Protein AF-A0A9E3DWL6-F1 (afdb_monomer)

Secondary structure (DSSP, 8-state):
------S-EEEEEE-SSSSB--SS-HHHHHHHHHHTT-EEEEEBTTBB-HHHHHHHHHTT--EE-EEE--GGGT-S-HHHHHHHHHHH-S--SSPPEEEPPSS-SS-----S---BSSTT--GGGSPP--SB-TTSPBPHHHHHHHHHHHHTTPEEE-TT--HHHHHHHHHHHHHHT----

Structure (mmCIF, N/CA/C/O backbone):
data_AF-A0A9E3DWL6-F1
#
_entry.id   AF-A0A9E3DWL6-F1
#
loop_
_atom_site.group_PDB
_atom_site.id
_atom_site.type_symbol
_atom_site.label_atom_id
_atom_site.label_alt_id
_atom_site.label_comp_id
_atom_site.label_asym_id
_atom_site.label_entity_id
_atom_site.label_seq_id
_atom_site.pdbx_PDB_ins_code
_atom_site.Cartn_x
_atom_site.Cartn_y
_atom_site.Cartn_z
_atom_site.occupancy
_atom_site.B_iso_or_equiv
_atom_site.auth_seq_id
_atom_site.auth_comp_id
_atom_site.auth_asym_id
_atom_site.auth_atom_id
_atom_site.pdbx_PDB_model_num
ATOM 1 N N . MET A 1 1 ? -9.080 -13.997 16.451 1.00 52.53 1 MET A N 1
ATOM 2 C CA . MET A 1 1 ? -9.181 -12.655 15.841 1.00 52.53 1 MET A CA 1
ATOM 3 C C . MET A 1 1 ? -10.594 -12.159 16.061 1.00 52.53 1 MET A C 1
ATOM 5 O O . MET A 1 1 ? -11.505 -12.956 15.873 1.00 52.53 1 MET A O 1
ATOM 9 N N . ALA A 1 2 ? -10.775 -10.917 16.513 1.00 56.91 2 ALA A N 1
ATOM 10 C CA . ALA A 1 2 ? -12.106 -10.322 16.597 1.00 56.91 2 ALA A CA 1
ATOM 11 C C . ALA A 1 2 ? -12.725 -10.256 15.191 1.00 56.91 2 ALA A C 1
ATOM 13 O O . ALA A 1 2 ? -12.024 -9.975 14.219 1.00 56.91 2 ALA A O 1
ATOM 14 N N . GLU A 1 3 ? -14.011 -10.565 15.082 1.00 68.06 3 GLU A N 1
ATOM 15 C CA . GLU A 1 3 ? -14.737 -10.494 13.818 1.00 68.06 3 GLU A CA 1
ATOM 16 C C . GLU A 1 3 ? -14.915 -9.024 13.410 1.00 68.06 3 GLU A C 1
ATOM 18 O O . GLU A 1 3 ? -15.288 -8.183 14.231 1.00 68.06 3 GLU A O 1
ATOM 23 N N . LEU A 1 4 ? -14.608 -8.697 12.150 1.00 78.50 4 LEU A N 1
ATOM 24 C CA . LEU A 1 4 ? -14.770 -7.344 11.625 1.00 78.50 4 LEU A CA 1
ATOM 25 C C . LEU A 1 4 ? -16.266 -7.045 11.450 1.00 78.50 4 LEU A C 1
ATOM 27 O O . LEU A 1 4 ? -16.855 -7.345 10.414 1.00 78.50 4 LEU A O 1
ATOM 31 N N . ALA A 1 5 ? -16.881 -6.439 12.463 1.00 79.31 5 ALA A N 1
ATOM 32 C CA . ALA A 1 5 ? -18.276 -6.016 12.422 1.00 79.31 5 ALA A CA 1
ATOM 33 C C . ALA A 1 5 ? -18.423 -4.684 11.661 1.00 79.31 5 ALA A C 1
ATOM 35 O O . ALA A 1 5 ? -18.532 -3.620 12.269 1.00 79.31 5 ALA A O 1
ATOM 36 N N . ALA A 1 6 ? -18.398 -4.745 10.325 1.00 86.44 6 ALA A N 1
ATOM 37 C CA . ALA A 1 6 ? -18.580 -3.591 9.443 1.00 86.44 6 ALA A CA 1
ATOM 38 C C . ALA A 1 6 ? -19.662 -3.852 8.381 1.00 86.44 6 ALA A C 1
ATOM 40 O O . ALA A 1 6 ? -19.704 -4.919 7.772 1.00 86.44 6 ALA A O 1
ATOM 41 N N . SER A 1 7 ? -20.516 -2.858 8.127 1.00 89.88 7 SER A N 1
ATOM 42 C CA . SER A 1 7 ? -21.545 -2.905 7.074 1.00 89.88 7 SER A CA 1
ATOM 43 C C . SER A 1 7 ? -20.954 -2.748 5.668 1.00 89.88 7 SER A C 1
ATOM 45 O O . SER A 1 7 ? -21.523 -3.224 4.687 1.00 89.88 7 SER A O 1
ATOM 47 N N . VAL A 1 8 ? -19.805 -2.075 5.575 1.00 92.62 8 VAL A N 1
ATOM 48 C CA . VAL A 1 8 ? -19.066 -1.803 4.342 1.00 92.62 8 VAL A CA 1
ATOM 49 C C . VAL A 1 8 ? -17.570 -1.779 4.634 1.00 92.62 8 VAL A C 1
ATOM 51 O O . VAL A 1 8 ? -17.139 -1.246 5.658 1.00 92.62 8 VAL A O 1
ATOM 54 N N . VAL A 1 9 ? -16.774 -2.331 3.720 1.00 94.19 9 VAL A N 1
ATOM 55 C CA . VAL A 1 9 ? -15.310 -2.266 3.769 1.00 94.19 9 VAL A CA 1
ATOM 56 C C . VAL A 1 9 ? -14.808 -1.639 2.476 1.00 94.19 9 VAL A C 1
ATOM 58 O O . VAL A 1 9 ? -14.977 -2.209 1.400 1.00 94.19 9 VAL A O 1
ATOM 61 N N . ASP A 1 10 ? -14.191 -0.467 2.581 1.00 96.25 10 ASP A N 1
ATOM 62 C CA . ASP A 1 10 ? -13.512 0.183 1.463 1.00 96.25 10 ASP A CA 1
ATOM 63 C C . ASP A 1 10 ? -12.030 -0.194 1.477 1.00 96.25 10 ASP A C 1
ATOM 65 O O . ASP A 1 10 ? -11.273 0.232 2.349 1.00 96.25 10 ASP A O 1
ATOM 69 N N . LEU A 1 11 ? -11.622 -1.020 0.514 1.00 94.81 11 LEU A N 1
ATOM 70 C CA . LEU A 1 11 ? -10.261 -1.546 0.433 1.00 94.81 11 LEU A CA 1
ATOM 71 C C . LEU A 1 11 ? -9.258 -0.552 -0.167 1.00 94.81 11 LEU A C 1
ATOM 73 O O . LEU A 1 11 ? -8.054 -0.767 -0.032 1.00 94.81 11 LEU A O 1
ATOM 77 N N . HIS A 1 12 ? -9.714 0.524 -0.814 1.00 96.69 12 HIS A N 1
ATOM 78 C CA . HIS A 1 12 ? -8.850 1.436 -1.562 1.00 96.69 12 HIS A CA 1
ATOM 79 C C . HIS A 1 12 ? -9.343 2.876 -1.424 1.00 96.69 12 HIS A C 1
ATOM 81 O O . HIS A 1 12 ? -9.914 3.460 -2.348 1.00 96.69 12 HIS A O 1
ATOM 87 N N . TYR A 1 13 ? -8.992 3.508 -0.303 1.00 97.94 13 TYR A N 1
ATOM 88 C CA . TYR A 1 13 ? -9.295 4.916 -0.074 1.00 97.94 13 TYR A CA 1
ATOM 89 C C . TYR A 1 13 ? -8.038 5.776 0.031 1.00 97.94 13 TYR A C 1
ATOM 91 O O . TYR A 1 13 ? -7.194 5.594 0.904 1.00 97.94 13 TYR A O 1
ATOM 99 N N . HIS A 1 14 ? -7.906 6.775 -0.836 1.00 97.81 14 HIS A N 1
ATOM 100 C CA . HIS A 1 14 ? -6.778 7.698 -0.767 1.00 97.81 14 HIS A CA 1
ATOM 101 C C . HIS A 1 14 ? -7.013 8.810 0.268 1.00 97.81 14 HIS A C 1
ATOM 103 O O . HIS A 1 14 ? -7.833 9.704 0.044 1.00 97.81 14 HIS A O 1
ATOM 109 N N . ALA A 1 15 ? -6.247 8.791 1.363 1.00 98.06 15 ALA A N 1
ATOM 110 C CA . ALA A 1 15 ? -6.311 9.771 2.449 1.00 98.06 15 ALA A CA 1
ATOM 111 C C . ALA A 1 15 ? -4.924 10.079 3.033 1.00 98.06 15 ALA A C 1
ATOM 113 O O . ALA A 1 15 ? -4.026 9.239 3.008 1.00 98.06 15 ALA A O 1
ATOM 114 N N . GLY A 1 16 ? -4.768 11.280 3.595 1.00 96.69 16 GLY A N 1
ATOM 115 C CA . GLY A 1 16 ? -3.498 11.753 4.150 1.00 96.69 16 GLY A CA 1
ATOM 116 C C . GLY A 1 16 ? -2.453 12.108 3.080 1.00 96.69 16 GLY A C 1
ATOM 117 O O . GLY A 1 16 ? -2.820 12.426 1.943 1.00 96.69 16 GLY A O 1
ATOM 118 N N . PRO A 1 17 ? -1.156 12.102 3.445 1.00 96.19 17 PRO A N 1
ATOM 119 C CA . PRO A 1 17 ? -0.060 12.351 2.513 1.00 96.19 17 PRO A CA 1
ATOM 120 C C . PRO A 1 17 ? -0.023 11.336 1.367 1.00 96.19 17 PRO A C 1
ATOM 122 O O . PRO A 1 17 ? -0.014 10.120 1.572 1.00 96.19 17 PRO A O 1
ATOM 125 N N . ASP A 1 18 ? 0.034 11.844 0.143 1.00 96.81 18 ASP A N 1
ATOM 126 C CA . ASP A 1 18 ? 0.052 11.056 -1.088 1.00 96.81 18 ASP A CA 1
ATOM 127 C C . ASP A 1 18 ? 0.749 11.853 -2.200 1.00 96.81 18 ASP A C 1
ATOM 129 O O . ASP A 1 18 ? 1.206 12.966 -1.964 1.00 96.81 18 ASP A O 1
ATOM 133 N N . LEU A 1 19 ? 0.825 11.332 -3.425 1.00 94.69 19 LEU A N 1
ATOM 134 C CA . LEU A 1 19 ? 1.323 12.091 -4.570 1.00 94.69 19 LEU A CA 1
ATOM 135 C C . LEU A 1 19 ? 0.489 13.343 -4.854 1.00 94.69 19 LEU A C 1
ATOM 137 O O . LEU A 1 19 ? 1.001 14.354 -5.329 1.00 94.69 19 LEU A O 1
ATOM 141 N N . TYR A 1 20 ? -0.802 13.288 -4.542 1.00 95.12 20 TYR A N 1
ATOM 142 C CA . TYR A 1 20 ? -1.748 14.361 -4.811 1.00 95.12 20 TYR A CA 1
ATOM 143 C C . TYR A 1 20 ? -2.511 14.730 -3.548 1.00 95.12 20 TYR A C 1
ATOM 145 O O . TYR A 1 20 ? -2.740 13.881 -2.686 1.00 95.12 20 TYR A O 1
ATOM 153 N N . ARG A 1 21 ? -2.962 15.983 -3.459 1.00 95.38 21 ARG A N 1
ATOM 154 C CA . ARG A 1 21 ? -3.823 16.430 -2.358 1.00 95.38 21 ARG A CA 1
ATOM 155 C C . ARG A 1 21 ? -5.093 15.585 -2.299 1.00 95.38 21 ARG A C 1
ATOM 157 O O . ARG A 1 21 ? -5.799 15.430 -3.298 1.00 95.38 21 ARG A O 1
ATOM 164 N N . ARG A 1 22 ? -5.367 15.027 -1.120 1.00 96.00 22 ARG A N 1
ATOM 165 C CA . ARG A 1 22 ? -6.541 14.193 -0.848 1.00 96.00 22 ARG A CA 1
ATOM 166 C C . ARG A 1 22 ? -7.600 14.979 -0.099 1.00 96.00 22 ARG A C 1
ATOM 168 O O . ARG A 1 22 ? -7.311 15.992 0.527 1.00 96.00 22 ARG A O 1
ATOM 175 N N . ARG A 1 23 ? -8.841 14.503 -0.203 1.00 96.06 23 ARG A N 1
ATOM 176 C CA . ARG A 1 23 ? -10.008 15.153 0.404 1.00 96.06 23 ARG A CA 1
ATOM 177 C C . ARG A 1 23 ? -9.979 15.096 1.932 1.00 96.06 23 ARG A C 1
ATOM 179 O O . ARG A 1 23 ? -10.476 16.011 2.571 1.00 96.06 23 ARG A O 1
ATOM 186 N N . HIS A 1 24 ? -9.431 14.018 2.485 1.00 98.19 24 HIS A N 1
ATOM 187 C CA . HIS A 1 24 ? -9.424 13.752 3.916 1.00 98.19 24 HIS A CA 1
ATOM 188 C C . HIS A 1 24 ? -8.023 13.342 4.370 1.00 98.19 24 HIS A C 1
ATOM 190 O O . HIS A 1 24 ? -7.284 12.674 3.639 1.00 98.19 24 HIS A O 1
ATOM 196 N N . SER A 1 25 ? -7.678 13.704 5.599 1.00 98.44 25 SER A N 1
ATOM 197 C CA . SER A 1 25 ? -6.650 13.040 6.397 1.00 98.44 25 SER A CA 1
ATOM 198 C C . SER A 1 25 ? -7.081 11.617 6.780 1.00 98.44 25 SER A C 1
ATOM 200 O O . SER A 1 25 ? -8.246 11.240 6.638 1.00 98.44 25 SER A O 1
ATOM 202 N N . VAL A 1 26 ? -6.139 10.820 7.293 1.00 98.38 26 VAL A N 1
ATOM 203 C CA . VAL A 1 26 ? -6.423 9.462 7.790 1.00 98.38 26 VAL A CA 1
ATOM 204 C C . VAL A 1 26 ? -7.471 9.492 8.912 1.00 98.38 26 VAL A C 1
ATOM 206 O O . VAL A 1 26 ? -8.427 8.720 8.874 1.00 98.38 26 VAL A O 1
ATOM 209 N N . LEU A 1 27 ? -7.354 10.436 9.855 1.00 98.56 27 LEU A N 1
ATOM 210 C CA . LEU A 1 27 ? -8.303 10.584 10.966 1.00 98.56 27 LEU A CA 1
ATOM 211 C C . LEU A 1 27 ? -9.699 11.006 10.486 1.00 98.56 27 LEU A C 1
ATOM 213 O O . LEU A 1 27 ? -10.706 10.481 10.957 1.00 98.56 27 LEU A O 1
ATOM 217 N N . GLU A 1 28 ? -9.791 11.933 9.529 1.00 98.56 28 GLU A N 1
ATOM 218 C CA . GLU A 1 28 ? -11.081 12.342 8.954 1.00 98.56 28 GLU A CA 1
ATOM 219 C C . GLU A 1 28 ? -11.761 11.200 8.197 1.00 98.56 28 GLU A C 1
ATOM 221 O O . GLU A 1 28 ? -12.973 11.021 8.340 1.00 98.56 28 GLU A O 1
ATOM 226 N N . ALA A 1 29 ? -10.994 10.407 7.439 1.00 98.38 29 ALA A N 1
ATOM 227 C CA . ALA A 1 29 ? -11.502 9.209 6.781 1.00 98.38 29 ALA A CA 1
ATOM 228 C C . ALA A 1 29 ? -12.018 8.198 7.817 1.00 98.38 29 ALA A C 1
ATOM 230 O O . ALA A 1 29 ? -13.168 7.774 7.725 1.00 98.38 29 ALA A O 1
ATOM 231 N N . GLY A 1 30 ? -11.237 7.900 8.860 1.00 97.81 30 GLY A N 1
ATOM 232 C CA . GLY A 1 30 ? -11.658 7.015 9.948 1.00 97.81 30 GLY A CA 1
ATOM 233 C C . GLY A 1 30 ? -12.950 7.474 10.625 1.00 97.81 30 GLY A C 1
ATOM 234 O O . GLY A 1 30 ? -13.894 6.699 10.754 1.00 97.81 30 GLY A O 1
ATOM 235 N N . ARG A 1 31 ? -13.062 8.764 10.968 1.00 98.50 31 ARG A N 1
ATOM 236 C CA . ARG A 1 31 ? -14.295 9.343 11.538 1.00 98.50 31 ARG A CA 1
ATOM 237 C C . ARG A 1 31 ? -15.479 9.254 10.577 1.00 98.50 31 ARG A C 1
ATOM 239 O O . ARG A 1 31 ? -16.616 9.128 11.027 1.00 98.50 31 ARG A O 1
ATOM 246 N N . HIS A 1 32 ? -15.242 9.363 9.270 1.00 97.75 32 HIS A N 1
ATOM 247 C CA . HIS A 1 32 ? -16.290 9.215 8.263 1.00 97.75 32 HIS A CA 1
ATOM 248 C C . HIS A 1 32 ? -16.822 7.783 8.219 1.00 97.75 32 HIS A C 1
ATOM 250 O O . HIS A 1 32 ? -18.029 7.593 8.344 1.00 97.75 32 HIS A O 1
ATOM 256 N N . TYR A 1 33 ? -15.935 6.792 8.126 1.00 97.38 33 TYR A N 1
ATOM 257 C CA . TYR A 1 33 ? -16.322 5.381 8.093 1.00 97.38 33 TYR A CA 1
ATOM 258 C C . TYR A 1 33 ? -16.918 4.904 9.424 1.00 97.38 33 TYR A C 1
ATOM 260 O O . TYR A 1 33 ? -17.898 4.165 9.403 1.00 97.38 33 TYR A O 1
ATOM 268 N N . ALA A 1 34 ? -16.456 5.425 10.566 1.00 96.56 34 ALA A N 1
ATOM 269 C CA . ALA A 1 34 ? -17.062 5.151 11.872 1.00 96.56 34 ALA A CA 1
ATOM 270 C C . ALA A 1 34 ? -18.557 5.516 11.916 1.00 96.56 34 ALA A C 1
ATOM 272 O O . ALA A 1 34 ? -19.371 4.733 12.396 1.00 96.56 34 ALA A O 1
ATOM 273 N N . ARG A 1 35 ? -18.948 6.670 11.352 1.00 96.81 35 ARG A N 1
ATOM 274 C CA . ARG A 1 35 ? -20.363 7.090 11.290 1.00 96.81 35 ARG A CA 1
ATOM 275 C C . ARG A 1 35 ? -21.227 6.208 10.389 1.00 96.81 35 ARG A C 1
ATOM 277 O O . ARG A 1 35 ? -22.440 6.188 10.562 1.00 96.81 35 ARG A O 1
ATOM 284 N N . LEU A 1 36 ? -20.619 5.518 9.429 1.00 95.69 36 LEU A N 1
ATOM 285 C CA . LEU A 1 36 ? -21.302 4.597 8.518 1.00 95.69 36 LEU A CA 1
ATOM 286 C C . LEU A 1 36 ? -21.352 3.161 9.067 1.00 95.69 36 LEU A C 1
ATOM 288 O O . LEU A 1 36 ? -21.943 2.288 8.434 1.00 95.69 36 LEU A O 1
ATOM 292 N N . GLY A 1 37 ? -20.710 2.899 10.214 1.00 95.38 37 GLY A N 1
ATOM 293 C CA . GLY A 1 37 ? -20.455 1.535 10.680 1.00 95.38 37 GLY A CA 1
ATOM 294 C C . GLY A 1 37 ? -19.580 0.743 9.701 1.00 95.38 37 GLY A C 1
ATOM 295 O O . GLY A 1 37 ? -19.766 -0.462 9.554 1.00 95.38 37 GLY A O 1
ATOM 296 N N . GLY A 1 38 ? -18.693 1.427 8.974 1.00 95.88 38 GLY A N 1
ATOM 297 C CA . GLY A 1 38 ? -17.816 0.846 7.962 1.00 95.88 38 GLY A CA 1
ATOM 298 C C . GLY A 1 38 ? -16.353 0.783 8.397 1.00 95.88 38 GLY A C 1
ATOM 299 O O . GLY A 1 38 ? -15.969 1.330 9.430 1.00 95.88 38 GLY A O 1
ATOM 300 N N . TRP A 1 39 ? -15.531 0.156 7.559 1.00 96.56 39 TRP A N 1
ATOM 301 C CA . TRP A 1 39 ? -14.079 0.061 7.707 1.00 96.56 39 TRP A CA 1
ATOM 302 C C . TRP A 1 39 ? -13.373 0.575 6.454 1.00 96.56 39 TRP A C 1
ATOM 304 O O . TRP A 1 39 ? -13.866 0.380 5.342 1.00 96.56 39 TRP A O 1
ATOM 314 N N . VAL A 1 40 ? -12.212 1.210 6.617 1.00 97.56 40 VAL A N 1
ATOM 315 C CA . VAL A 1 40 ? -11.449 1.766 5.493 1.00 97.56 40 VAL A CA 1
ATOM 316 C C . VAL A 1 40 ? -9.990 1.344 5.514 1.00 97.56 40 VAL A C 1
ATOM 318 O O . VAL A 1 40 ? -9.317 1.405 6.540 1.00 97.56 40 VAL A O 1
ATOM 321 N N . VAL A 1 41 ? -9.479 0.965 4.349 1.00 97.81 41 VAL A N 1
ATOM 322 C CA . VAL A 1 41 ? -8.059 0.751 4.093 1.00 97.81 41 VAL A CA 1
ATOM 323 C C . VAL A 1 41 ? -7.512 1.987 3.383 1.00 97.81 41 VAL A C 1
ATOM 325 O O . VAL A 1 41 ? -7.852 2.277 2.231 1.00 97.81 41 VAL A O 1
ATOM 328 N N . VAL A 1 42 ? -6.663 2.744 4.077 1.00 98.19 42 VAL A N 1
ATOM 329 C CA . VAL A 1 42 ? -6.091 3.978 3.531 1.00 98.19 42 VAL A CA 1
ATOM 330 C C . VAL A 1 42 ? -4.863 3.685 2.676 1.00 98.19 42 VAL A C 1
ATOM 332 O O . VAL A 1 42 ? -3.997 2.901 3.062 1.00 98.19 42 VAL A O 1
ATOM 335 N N . LYS A 1 43 ? -4.754 4.342 1.521 1.00 98.06 43 LYS A N 1
ATOM 336 C CA . LYS A 1 43 ? -3.693 4.128 0.529 1.00 98.06 43 LYS A CA 1
ATOM 337 C C . LYS A 1 43 ? -2.962 5.408 0.162 1.00 98.06 43 LYS A C 1
ATOM 339 O O . LYS A 1 43 ? -3.563 6.466 -0.020 1.00 98.06 43 LYS A O 1
ATOM 344 N N . SER A 1 44 ? -1.659 5.267 -0.053 1.00 98.00 44 SER A N 1
ATOM 345 C CA . SER A 1 44 ? -0.785 6.305 -0.586 1.00 98.00 44 SER A CA 1
ATOM 346 C C . SER A 1 44 ? 0.100 5.739 -1.694 1.00 98.00 44 SER A C 1
ATOM 348 O O . SER A 1 44 ? 0.621 4.635 -1.579 1.00 98.00 44 SER A O 1
ATOM 350 N N . HIS A 1 45 ? 0.291 6.492 -2.775 1.00 97.19 45 HIS A N 1
ATOM 351 C CA . HIS A 1 45 ? 1.271 6.185 -3.819 1.00 97.19 45 HIS A CA 1
ATOM 352 C C . HIS A 1 45 ? 2.709 6.462 -3.351 1.00 97.19 45 HIS A C 1
ATOM 354 O O . HIS A 1 45 ? 3.646 6.038 -4.024 1.00 97.19 45 HIS A O 1
ATOM 360 N N . LEU A 1 46 ? 2.893 7.162 -2.224 1.00 96.94 46 LEU A N 1
ATOM 361 C CA . LEU A 1 46 ? 4.211 7.413 -1.634 1.00 96.94 46 LEU A CA 1
ATOM 362 C C . LEU A 1 46 ? 4.770 6.203 -0.868 1.00 96.94 46 LEU A C 1
ATOM 364 O O . LEU A 1 46 ? 5.947 6.210 -0.528 1.00 96.94 46 LEU A O 1
ATOM 368 N N . GLY A 1 47 ? 3.964 5.170 -0.598 1.00 97.12 47 GLY A N 1
ATOM 369 C CA . GLY A 1 47 ? 4.421 3.953 0.075 1.00 97.12 47 GLY A CA 1
ATOM 370 C C . GLY A 1 47 ? 3.446 3.453 1.139 1.00 97.12 47 GLY A C 1
ATOM 371 O O . GLY A 1 47 ? 2.266 3.251 0.855 1.00 97.12 47 GLY A O 1
ATOM 372 N N . SER A 1 48 ? 3.966 3.195 2.342 1.00 98.12 48 SER A N 1
ATOM 373 C CA . SER A 1 48 ? 3.219 2.625 3.472 1.00 98.12 48 SER A CA 1
ATOM 374 C C . SER A 1 48 ? 2.351 3.670 4.179 1.00 98.12 48 SER A C 1
ATOM 376 O O . SER A 1 48 ? 2.815 4.766 4.491 1.00 98.12 48 SER A O 1
ATOM 378 N N . THR A 1 49 ? 1.110 3.304 4.492 1.00 98.38 49 THR A N 1
ATOM 379 C CA . THR A 1 49 ? 0.208 4.024 5.410 1.00 98.38 49 THR A CA 1
ATOM 380 C C . THR A 1 49 ? -0.011 3.260 6.721 1.00 98.38 49 THR A C 1
ATOM 382 O O . THR A 1 49 ? -0.846 3.650 7.532 1.00 98.38 49 THR A O 1
ATOM 385 N N . ALA A 1 50 ? 0.730 2.170 6.945 1.00 97.81 50 ALA A N 1
ATOM 386 C CA . ALA A 1 50 ? 0.535 1.272 8.079 1.00 97.81 50 ALA A CA 1
ATOM 387 C C . ALA A 1 50 ? 0.664 1.985 9.433 1.00 97.81 50 ALA A C 1
ATOM 389 O O . ALA A 1 50 ? -0.243 1.885 10.253 1.00 97.81 50 ALA A O 1
ATOM 390 N N . ALA A 1 51 ? 1.717 2.787 9.620 1.00 97.19 51 ALA A N 1
ATOM 391 C CA . ALA A 1 51 ? 1.947 3.504 10.874 1.00 97.19 51 ALA A CA 1
ATOM 392 C C . ALA A 1 51 ? 0.850 4.543 11.177 1.00 97.19 51 ALA A C 1
ATOM 394 O O . ALA A 1 51 ? 0.353 4.612 12.293 1.00 97.19 51 ALA A O 1
ATOM 395 N N . SER A 1 52 ? 0.416 5.328 10.184 1.00 97.31 52 SER A N 1
ATOM 396 C CA . SER A 1 52 ? -0.646 6.321 10.400 1.00 97.31 52 SER A CA 1
ATOM 397 C C . SER A 1 52 ? -2.016 5.679 10.619 1.00 97.31 52 SER A C 1
ATOM 399 O O . SER A 1 52 ? -2.832 6.215 11.367 1.00 97.31 52 SER A O 1
ATOM 401 N N . ALA A 1 53 ? -2.278 4.532 9.990 1.00 97.50 53 ALA A N 1
ATOM 402 C CA . ALA A 1 53 ? -3.471 3.743 10.259 1.00 97.50 53 ALA A CA 1
ATOM 403 C C . ALA A 1 53 ? -3.440 3.104 11.653 1.00 97.50 53 ALA A C 1
ATOM 405 O O . ALA A 1 53 ? -4.483 3.046 12.296 1.00 97.50 53 ALA A O 1
ATOM 406 N N . TRP A 1 54 ? -2.273 2.648 12.118 1.00 97.56 54 TRP A N 1
ATOM 407 C CA . TRP A 1 54 ? -2.094 2.142 13.478 1.00 97.56 54 TRP A CA 1
ATOM 408 C C . TRP A 1 54 ? -2.431 3.225 14.509 1.00 97.56 54 TRP A C 1
ATOM 410 O O . TRP A 1 54 ? -3.331 3.020 15.314 1.00 97.56 54 TRP A O 1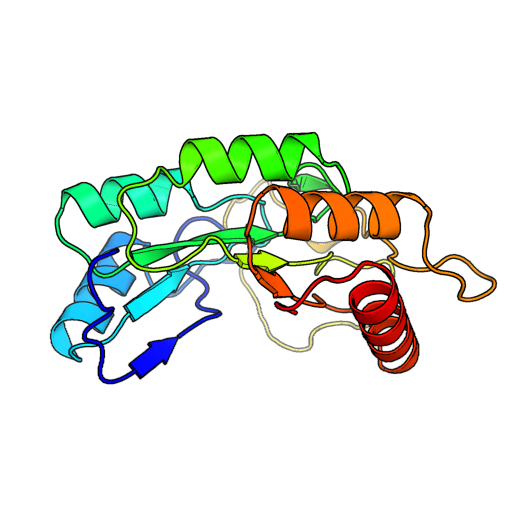
ATOM 420 N N . GLU A 1 55 ? -1.847 4.424 14.394 1.00 97.31 55 GLU A N 1
ATOM 421 C CA . GLU A 1 55 ? -2.174 5.565 15.272 1.00 97.31 55 GLU A CA 1
ATOM 422 C C . GLU A 1 55 ? -3.679 5.891 15.270 1.00 97.31 55 GLU A C 1
ATOM 424 O O . GLU A 1 55 ? -4.285 6.108 16.317 1.00 97.31 55 GLU A O 1
ATOM 429 N N . ALA A 1 56 ? -4.329 5.858 14.101 1.00 97.00 56 ALA A N 1
ATOM 430 C CA . ALA A 1 56 ? -5.772 6.079 14.007 1.00 97.00 56 ALA A CA 1
ATOM 431 C C . ALA A 1 56 ? -6.592 5.005 14.750 1.00 97.00 56 ALA A C 1
ATOM 433 O O . ALA A 1 56 ? -7.631 5.323 15.333 1.00 97.00 56 ALA A O 1
ATOM 434 N N . ARG A 1 57 ? -6.139 3.744 14.759 1.00 95.88 57 ARG A N 1
ATOM 435 C CA . ARG A 1 57 ? -6.778 2.681 15.549 1.00 95.88 57 ARG A CA 1
ATOM 436 C C . ARG A 1 57 ? -6.582 2.868 17.047 1.00 95.88 57 ARG A C 1
ATOM 438 O O . ARG A 1 57 ? -7.502 2.536 17.790 1.00 95.88 57 ARG A O 1
ATOM 445 N N . GLN A 1 58 ? -5.479 3.477 17.485 1.00 95.50 58 GLN A N 1
ATOM 446 C CA . GLN A 1 58 ? -5.288 3.831 18.898 1.00 95.50 58 GLN A CA 1
ATOM 447 C C . GLN A 1 58 ? -6.309 4.876 19.374 1.00 95.50 58 GLN A C 1
ATOM 449 O O . GLN A 1 58 ? -6.677 4.892 20.547 1.00 95.50 58 GLN A O 1
ATOM 454 N N . GLU A 1 59 ? -6.845 5.690 18.458 1.00 96.06 59 GLU A N 1
ATOM 455 C CA . GLU A 1 59 ? -7.998 6.573 18.703 1.00 96.06 59 GLU A CA 1
ATOM 456 C C . GLU A 1 59 ? -9.367 5.867 18.554 1.00 96.06 59 GLU A C 1
ATOM 458 O O . GLU A 1 59 ? -10.414 6.512 18.626 1.00 96.06 59 GLU A O 1
ATOM 463 N N . GLY A 1 60 ? -9.394 4.551 18.327 1.00 95.06 60 GLY A N 1
ATOM 464 C CA . GLY A 1 60 ? -10.616 3.763 18.146 1.00 95.06 60 GLY A CA 1
ATOM 465 C C . GLY A 1 60 ? -11.272 3.904 16.768 1.00 95.06 60 GLY A C 1
ATOM 466 O O . GLY A 1 60 ? -12.453 3.588 16.618 1.00 95.06 60 GLY A O 1
ATOM 467 N N . LEU A 1 61 ? -10.553 4.398 15.753 1.00 96.44 61 LEU A N 1
ATOM 468 C CA . LEU A 1 61 ? -11.100 4.571 14.405 1.00 96.44 61 LEU A CA 1
ATOM 469 C C . LEU A 1 61 ? -10.996 3.282 13.564 1.00 96.44 61 LEU A C 1
ATOM 471 O O . LEU A 1 61 ? -10.006 2.557 13.668 1.00 96.44 61 LEU A O 1
ATOM 475 N N . PRO A 1 62 ? -11.966 3.012 12.666 1.00 96.25 62 PRO A N 1
ATOM 476 C CA . PRO A 1 62 ? -12.015 1.784 11.873 1.00 96.25 62 PRO A CA 1
ATOM 477 C C . PRO A 1 62 ? -11.121 1.864 10.624 1.00 96.25 62 PRO A C 1
ATOM 479 O O . PRO A 1 62 ? -11.603 1.927 9.489 1.00 96.25 62 PRO A O 1
ATOM 482 N N . VAL A 1 63 ? -9.805 1.935 10.838 1.00 96.50 63 VAL A N 1
ATOM 483 C CA . VAL A 1 63 ? -8.815 2.202 9.787 1.00 96.50 63 VAL A CA 1
ATOM 484 C C . VAL A 1 63 ? -7.741 1.115 9.726 1.00 96.50 63 VAL A C 1
ATOM 486 O O . VAL A 1 63 ? -7.086 0.793 10.715 1.00 96.50 63 VAL A O 1
ATOM 489 N N . SER A 1 64 ? -7.472 0.611 8.527 1.00 96.75 64 SER A N 1
ATOM 490 C CA . SER A 1 64 ? -6.305 -0.221 8.222 1.00 96.75 64 SER A CA 1
ATOM 491 C C . SER A 1 64 ? -5.376 0.469 7.236 1.00 96.75 64 SER A C 1
ATOM 493 O O . SER A 1 64 ? -5.792 1.306 6.435 1.00 96.75 64 SER A O 1
ATOM 495 N N . GLY A 1 65 ? -4.094 0.127 7.314 1.00 96.62 65 GLY A N 1
ATOM 496 C CA . GLY A 1 65 ? -3.096 0.632 6.388 1.00 96.62 65 GLY A CA 1
ATOM 497 C C . GLY A 1 65 ? -2.996 -0.220 5.133 1.00 96.62 65 GLY A C 1
ATOM 498 O O . GLY A 1 65 ? -3.555 -1.312 5.028 1.00 96.62 65 GLY A O 1
ATOM 499 N N . SER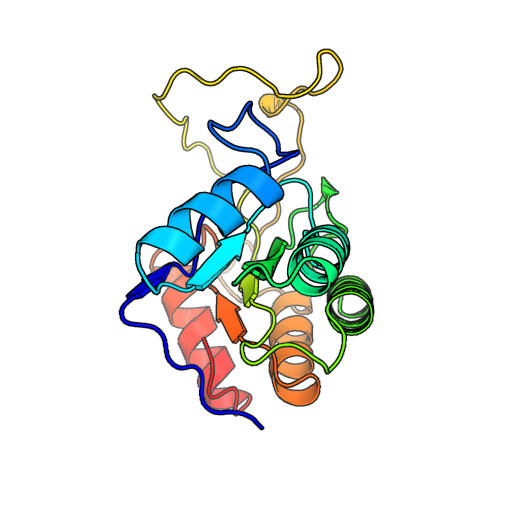 A 1 66 ? -2.215 0.281 4.192 1.00 98.19 66 SER A N 1
ATOM 500 C CA . SER A 1 66 ? -1.758 -0.446 3.021 1.00 98.19 66 SER A CA 1
ATOM 501 C C . SER A 1 66 ? -0.321 -0.062 2.686 1.00 98.19 66 SER A C 1
ATOM 503 O O . SER A 1 66 ? 0.248 0.877 3.248 1.00 98.19 66 SER A O 1
ATOM 505 N N . LEU A 1 67 ? 0.269 -0.789 1.749 1.00 98.69 67 LEU A N 1
ATOM 506 C CA . LEU A 1 67 ? 1.569 -0.496 1.170 1.00 98.69 67 LEU A CA 1
ATOM 507 C C . LEU A 1 67 ? 1.434 -0.459 -0.347 1.00 98.69 67 LEU A C 1
ATOM 509 O O . LEU A 1 67 ? 0.936 -1.411 -0.926 1.00 98.69 67 LEU A O 1
ATOM 513 N N . THR A 1 68 ? 1.915 0.595 -1.005 1.00 98.62 68 THR A N 1
ATOM 514 C CA . THR A 1 68 ? 2.060 0.599 -2.471 1.00 98.62 68 THR A CA 1
ATOM 515 C C . THR A 1 68 ? 3.529 0.461 -2.862 1.00 98.62 68 THR A C 1
ATOM 517 O O . THR A 1 68 ? 4.333 1.334 -2.539 1.00 98.62 68 THR A O 1
ATOM 520 N N . LEU A 1 69 ? 3.873 -0.596 -3.603 1.00 98.44 69 LEU A N 1
ATOM 521 C CA . LEU A 1 69 ? 5.241 -0.956 -4.006 1.00 98.44 69 LEU A CA 1
ATOM 522 C C . LEU A 1 69 ? 5.759 -0.122 -5.195 1.00 98.44 69 LEU A C 1
ATOM 524 O O . LEU A 1 69 ? 6.357 -0.647 -6.127 1.00 98.44 69 LEU A O 1
ATOM 528 N N . ASN A 1 70 ? 5.522 1.191 -5.191 1.00 97.81 70 ASN A N 1
ATOM 529 C CA . ASN A 1 70 ? 6.142 2.108 -6.152 1.00 97.81 70 ASN A CA 1
ATOM 530 C C . ASN A 1 70 ? 7.633 2.283 -5.844 1.00 97.81 70 ASN A C 1
ATOM 532 O O . ASN A 1 70 ? 8.033 2.161 -4.687 1.00 97.81 70 ASN A O 1
ATOM 536 N N . HIS A 1 71 ? 8.437 2.679 -6.838 1.00 97.19 71 HIS A N 1
ATOM 537 C CA . HIS A 1 71 ? 9.872 2.938 -6.648 1.00 97.19 71 HIS A CA 1
ATOM 538 C C . HIS A 1 71 ? 10.144 3.903 -5.480 1.00 97.19 71 HIS A C 1
ATOM 540 O O . HIS A 1 71 ? 10.920 3.590 -4.582 1.00 97.19 71 HIS A O 1
ATOM 546 N N . ILE A 1 72 ? 9.418 5.028 -5.420 1.00 96.19 72 ILE A N 1
ATOM 547 C CA . ILE A 1 72 ? 9.526 6.016 -4.328 1.00 96.19 72 ILE A CA 1
ATOM 548 C C . ILE A 1 72 ? 9.194 5.443 -2.936 1.00 96.19 72 ILE A C 1
ATOM 550 O O . ILE A 1 72 ? 9.678 5.952 -1.930 1.00 96.19 72 ILE A O 1
ATOM 554 N N . GLY A 1 73 ? 8.384 4.383 -2.872 1.00 95.69 73 GLY A N 1
ATOM 555 C CA . GLY A 1 73 ? 7.956 3.731 -1.632 1.00 95.69 73 GLY A CA 1
ATOM 556 C C . GLY A 1 73 ? 8.846 2.568 -1.179 1.00 95.69 73 GLY A C 1
ATOM 557 O O . GLY A 1 73 ? 8.567 1.981 -0.132 1.00 95.69 73 GLY A O 1
ATOM 558 N N . GLY A 1 74 ? 9.896 2.235 -1.941 1.00 96.44 74 GLY A N 1
ATOM 559 C CA . GLY A 1 74 ? 10.793 1.095 -1.696 1.00 96.44 74 GLY A CA 1
ATOM 560 C C . GLY A 1 74 ? 10.754 0.010 -2.779 1.00 96.44 74 GLY A C 1
ATOM 561 O O . GLY A 1 74 ? 11.582 -0.891 -2.759 1.00 96.44 74 GLY A O 1
ATOM 562 N N . GLY A 1 75 ? 9.834 0.110 -3.742 1.00 97.25 75 GLY A N 1
ATOM 563 C CA . GLY A 1 75 ? 9.747 -0.793 -4.889 1.00 97.25 75 GLY A CA 1
ATOM 564 C C . GLY A 1 75 ? 9.351 -2.230 -4.548 1.00 97.25 75 GLY A C 1
ATOM 565 O O . GLY A 1 75 ? 8.813 -2.510 -3.478 1.00 97.25 75 GLY A O 1
ATOM 566 N N . LEU A 1 76 ? 9.591 -3.137 -5.497 1.00 97.81 76 LEU A N 1
ATOM 567 C CA . LEU A 1 76 ? 9.330 -4.575 -5.377 1.00 97.81 76 LEU A CA 1
ATOM 568 C C . LEU A 1 76 ? 10.400 -5.250 -4.495 1.00 97.81 76 LEU A C 1
ATOM 570 O O . LEU A 1 76 ? 11.219 -6.017 -4.989 1.00 97.81 76 LEU A O 1
ATOM 574 N N . ASP A 1 77 ? 10.411 -4.929 -3.202 1.00 98.00 77 ASP A N 1
ATOM 575 C CA . ASP A 1 77 ? 11.341 -5.485 -2.211 1.00 98.00 77 ASP A CA 1
ATOM 576 C C . ASP A 1 77 ? 10.562 -6.081 -1.029 1.00 98.00 77 ASP A C 1
ATOM 578 O O . ASP A 1 77 ? 9.698 -5.425 -0.436 1.00 98.00 77 ASP A O 1
ATOM 582 N N . VAL A 1 78 ? 10.894 -7.320 -0.660 1.00 98.12 78 VAL A N 1
ATOM 583 C CA . VAL A 1 78 ? 10.314 -8.044 0.482 1.00 98.12 78 VAL A CA 1
ATOM 584 C C . VAL A 1 78 ? 10.474 -7.268 1.792 1.00 98.12 78 VAL A C 1
ATOM 586 O O . VAL A 1 78 ? 9.527 -7.191 2.575 1.00 98.12 78 VAL A O 1
ATOM 589 N N . ARG A 1 79 ? 11.611 -6.599 2.009 1.00 98.25 79 ARG A N 1
ATOM 590 C CA . ARG A 1 79 ? 11.883 -5.818 3.231 1.00 98.25 79 ARG A CA 1
ATOM 591 C C . ARG A 1 79 ? 10.920 -4.644 3.384 1.00 98.25 79 ARG A C 1
ATOM 593 O O . ARG A 1 79 ? 10.603 -4.227 4.499 1.00 98.25 79 ARG A O 1
ATOM 600 N N . THR A 1 80 ? 10.430 -4.107 2.266 1.00 98.19 80 THR A N 1
ATOM 601 C CA . THR A 1 80 ? 9.411 -3.051 2.263 1.00 98.19 80 THR A CA 1
ATOM 602 C C . THR A 1 80 ? 8.079 -3.586 2.796 1.00 98.19 80 THR A C 1
ATOM 604 O O . THR A 1 80 ? 7.400 -2.876 3.544 1.00 98.19 80 THR A O 1
ATOM 607 N N . ILE A 1 81 ? 7.734 -4.836 2.466 1.00 98.56 81 ILE A N 1
ATOM 608 C CA . ILE A 1 81 ? 6.533 -5.528 2.953 1.00 98.56 81 ILE A CA 1
ATOM 609 C C . ILE A 1 81 ? 6.676 -5.858 4.437 1.00 98.56 81 ILE A C 1
ATOM 611 O O . ILE A 1 81 ? 5.801 -5.484 5.214 1.00 98.56 81 ILE A O 1
ATOM 615 N N . GLU A 1 82 ? 7.791 -6.465 4.848 1.00 98.31 82 GLU A N 1
ATOM 616 C CA . GLU A 1 82 ? 8.081 -6.782 6.256 1.00 98.31 82 GLU A CA 1
ATOM 617 C C . GLU A 1 82 ? 7.941 -5.545 7.146 1.00 98.31 82 GLU A C 1
ATOM 619 O O . GLU A 1 82 ? 7.193 -5.550 8.123 1.00 98.31 82 GLU A O 1
ATOM 624 N N . ARG A 1 83 ? 8.581 -4.434 6.756 1.00 98.25 83 ARG A N 1
ATOM 625 C CA . ARG A 1 83 ? 8.473 -3.160 7.476 1.00 98.25 83 ARG A CA 1
ATOM 626 C C . ARG A 1 83 ? 7.021 -2.706 7.607 1.00 98.25 83 ARG A C 1
ATOM 628 O O . ARG A 1 83 ? 6.631 -2.251 8.679 1.00 98.25 83 ARG A O 1
ATOM 635 N N . ALA A 1 84 ? 6.236 -2.784 6.534 1.00 98.19 84 ALA A N 1
ATOM 636 C CA . ALA A 1 84 ? 4.840 -2.362 6.569 1.00 98.19 84 ALA A CA 1
ATOM 637 C C . ALA A 1 84 ? 3.977 -3.282 7.445 1.00 98.19 84 ALA A C 1
ATOM 639 O O . ALA A 1 84 ? 3.088 -2.784 8.126 1.00 98.19 84 ALA A O 1
ATOM 640 N N . VAL A 1 85 ? 4.262 -4.587 7.485 1.00 97.81 85 VAL A N 1
ATOM 641 C CA . VAL A 1 85 ? 3.606 -5.541 8.394 1.00 97.81 85 VAL A CA 1
ATOM 642 C C . VAL A 1 85 ? 3.927 -5.206 9.849 1.00 97.81 85 VAL A C 1
ATOM 644 O O . VAL A 1 85 ? 3.010 -5.093 10.657 1.00 97.81 85 VAL A O 1
ATOM 647 N N . TYR A 1 86 ? 5.195 -4.946 10.179 1.00 97.12 86 TYR A N 1
ATOM 648 C CA . TYR A 1 86 ? 5.584 -4.551 11.538 1.00 97.12 86 TYR A CA 1
ATOM 649 C C . TYR A 1 86 ? 4.936 -3.231 11.965 1.00 97.12 86 TYR A C 1
ATOM 651 O O . TYR A 1 86 ? 4.487 -3.101 13.097 1.00 97.12 86 TYR A O 1
ATOM 659 N N . GLN A 1 87 ? 4.846 -2.262 11.050 1.00 97.00 87 GLN A N 1
ATOM 660 C CA . GLN A 1 87 ? 4.158 -0.990 11.287 1.00 97.00 87 GLN A CA 1
ATOM 661 C C . GLN A 1 87 ? 2.638 -1.132 11.382 1.00 97.00 87 GLN A C 1
ATOM 663 O O . GLN A 1 87 ? 1.992 -0.287 11.995 1.00 97.00 87 GLN A O 1
ATOM 668 N N . HIS A 1 88 ? 2.056 -2.139 10.727 1.00 96.56 88 HIS A N 1
ATOM 669 C CA . HIS A 1 88 ? 0.618 -2.384 10.780 1.00 96.56 88 HIS A CA 1
ATOM 670 C C . HIS A 1 88 ? 0.209 -2.933 12.138 1.00 96.56 88 HIS A C 1
ATOM 672 O O . HIS A 1 88 ? -0.920 -2.688 12.530 1.00 96.56 88 HIS A O 1
ATOM 678 N N . GLY A 1 89 ? 1.099 -3.616 12.858 1.00 93.12 89 GLY A N 1
ATOM 679 C CA . GLY A 1 89 ? 0.779 -4.220 14.148 1.00 93.12 89 GLY A CA 1
ATOM 680 C C . GLY A 1 89 ? -0.139 -5.440 14.024 1.00 93.12 89 GLY A C 1
ATOM 681 O O . GLY A 1 89 ? -0.630 -5.786 12.947 1.00 93.12 89 GLY A O 1
ATOM 682 N N . ASP A 1 90 ? -0.352 -6.119 15.144 1.00 86.56 90 ASP A N 1
ATOM 683 C CA . ASP A 1 90 ? -1.167 -7.333 15.269 1.00 86.56 90 ASP A CA 1
ATOM 684 C C . ASP A 1 90 ? -2.599 -7.060 15.770 1.00 86.56 90 ASP A C 1
ATOM 686 O O . ASP A 1 90 ? -3.437 -7.961 15.807 1.00 86.56 90 ASP A O 1
ATOM 690 N N . ASP A 1 91 ? -2.891 -5.807 16.119 1.00 75.50 91 ASP A N 1
ATOM 691 C CA . ASP A 1 91 ? -4.127 -5.355 16.763 1.00 75.50 91 ASP A CA 1
ATOM 692 C C . ASP A 1 91 ? -5.301 -5.092 15.802 1.00 75.50 91 ASP A C 1
ATOM 694 O O . ASP A 1 91 ? -6.437 -4.875 16.231 1.00 75.50 91 ASP A O 1
ATOM 698 N N . GLY A 1 92 ? -5.051 -5.113 14.492 1.00 72.75 92 GLY A N 1
ATOM 699 C CA . GLY A 1 92 ? -6.049 -4.805 13.475 1.00 72.75 92 GLY A CA 1
ATOM 700 C C . GLY A 1 92 ? -6.950 -6.003 13.129 1.00 72.75 92 GLY A C 1
ATOM 701 O O . GLY A 1 92 ? -6.438 -7.063 12.774 1.00 72.75 92 GLY A O 1
ATOM 702 N N . PRO A 1 93 ? -8.291 -5.849 13.093 1.00 79.19 93 PRO A N 1
ATOM 703 C CA . PRO A 1 93 ? -9.195 -6.904 12.616 1.00 79.19 93 PRO A CA 1
ATOM 704 C C . PRO A 1 93 ? -9.092 -7.150 11.098 1.00 79.19 93 PRO A C 1
ATOM 706 O O . PRO A 1 93 ? -9.580 -8.164 10.602 1.00 79.19 93 PRO A O 1
ATOM 709 N N . ALA A 1 94 ? -8.459 -6.238 10.351 1.00 88.12 94 ALA A N 1
ATOM 710 C CA . ALA A 1 94 ? -8.212 -6.371 8.921 1.00 88.12 94 ALA A CA 1
ATOM 711 C C . ALA A 1 94 ? -6.709 -6.403 8.604 1.00 88.12 94 ALA A C 1
ATOM 713 O O . ALA A 1 94 ? -5.899 -5.687 9.202 1.00 88.12 94 ALA A O 1
ATOM 714 N N . ARG A 1 95 ? -6.359 -7.248 7.629 1.00 90.81 95 ARG A N 1
ATOM 715 C CA . ARG A 1 95 ? -4.990 -7.448 7.142 1.00 90.81 95 ARG A CA 1
ATOM 716 C C . ARG A 1 95 ? -4.478 -6.214 6.404 1.00 90.81 95 ARG A C 1
ATOM 718 O O . ARG A 1 95 ? -5.255 -5.472 5.803 1.00 90.81 95 ARG A O 1
ATOM 725 N N . LEU A 1 96 ? -3.158 -6.051 6.396 1.00 96.75 96 LEU A N 1
ATOM 726 C CA . LEU A 1 96 ? -2.487 -5.110 5.507 1.00 96.75 96 LEU A CA 1
ATOM 727 C C . LEU A 1 96 ? -2.770 -5.488 4.043 1.00 96.75 96 LEU A C 1
ATOM 729 O O . LEU A 1 96 ? -2.653 -6.658 3.667 1.00 96.75 96 LEU A O 1
ATOM 733 N N . VAL A 1 97 ? -3.108 -4.493 3.221 1.00 98.00 97 VAL A N 1
ATOM 734 C CA . VAL A 1 97 ? -3.198 -4.649 1.762 1.00 98.00 97 VAL A CA 1
ATOM 735 C C . VAL A 1 97 ? -1.905 -4.147 1.124 1.00 98.00 97 VAL A C 1
ATOM 737 O O . VAL A 1 97 ? -1.487 -3.015 1.361 1.00 98.00 97 VAL A O 1
ATOM 740 N N . VAL A 1 98 ? -1.268 -4.970 0.303 1.00 98.50 98 VAL A N 1
ATOM 741 C CA . VAL A 1 98 ? -0.054 -4.645 -0.446 1.00 98.50 98 VAL A CA 1
ATOM 742 C C . VAL A 1 98 ? -0.420 -4.511 -1.916 1.00 98.50 98 VAL A C 1
ATOM 744 O O . VAL A 1 98 ? -0.895 -5.447 -2.538 1.00 98.50 98 VAL A O 1
ATOM 747 N N . TYR A 1 99 ? -0.183 -3.347 -2.494 1.00 98.56 99 TYR A N 1
ATOM 748 C CA . TYR A 1 99 ? -0.411 -3.061 -3.899 1.00 98.56 99 TYR A CA 1
ATOM 749 C C . TYR A 1 99 ? 0.899 -3.194 -4.667 1.00 98.56 99 TYR A C 1
ATOM 751 O O . TYR A 1 99 ? 1.883 -2.520 -4.344 1.00 98.56 99 TYR A O 1
ATOM 759 N N . LEU A 1 100 ? 0.885 -3.985 -5.738 1.00 98.25 100 LEU A N 1
ATOM 760 C CA . LEU A 1 100 ? 1.887 -3.902 -6.798 1.00 98.25 100 LEU A CA 1
ATOM 761 C C . LEU A 1 100 ? 1.940 -2.473 -7.393 1.00 98.25 100 LEU A C 1
ATOM 763 O O . LEU A 1 100 ? 1.041 -1.658 -7.138 1.00 98.25 100 LEU A O 1
ATOM 767 N N . PRO A 1 101 ? 2.999 -2.127 -8.153 1.00 96.94 101 PRO A N 1
ATOM 768 C CA . PRO A 1 101 ? 3.236 -0.764 -8.610 1.00 96.94 101 PRO A CA 1
ATOM 769 C C . PRO A 1 101 ? 2.028 -0.098 -9.279 1.00 96.94 101 PRO A C 1
ATOM 771 O O . PRO A 1 101 ? 1.251 -0.697 -10.022 1.00 96.94 101 PRO A O 1
ATOM 774 N N . THR A 1 102 ? 1.887 1.191 -9.000 1.00 93.62 102 THR A N 1
ATOM 775 C CA . THR A 1 102 ? 0.828 2.079 -9.503 1.00 93.62 102 THR A CA 1
ATOM 776 C C . THR A 1 102 ? 1.386 3.268 -10.280 1.00 93.62 102 THR A C 1
ATOM 778 O O . THR A 1 102 ? 0.669 3.878 -11.066 1.00 93.62 102 THR A O 1
ATOM 781 N N . VAL A 1 103 ? 2.670 3.574 -10.086 1.00 91.56 103 VAL A N 1
ATOM 782 C CA . VAL A 1 103 ? 3.479 4.373 -11.006 1.00 91.56 103 VAL A CA 1
ATOM 783 C C . VAL A 1 103 ? 4.247 3.370 -11.861 1.00 91.56 103 VAL A C 1
ATOM 785 O O . VAL A 1 103 ? 5.092 2.634 -11.351 1.00 91.56 103 VAL A O 1
ATOM 788 N N . VAL A 1 104 ? 3.885 3.285 -13.137 1.00 87.44 104 VAL A N 1
ATOM 789 C CA . VAL A 1 104 ? 4.395 2.291 -14.090 1.00 87.44 104 VAL A CA 1
ATOM 790 C C . VAL A 1 104 ? 4.959 2.996 -15.317 1.00 87.44 104 VAL A C 1
ATOM 792 O O . VAL A 1 104 ? 4.473 4.064 -15.689 1.00 87.44 104 VAL 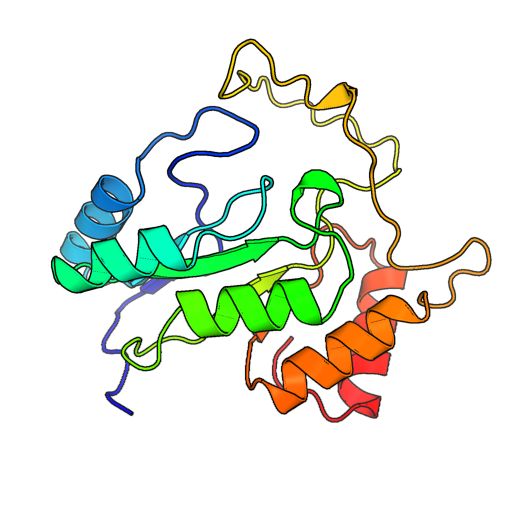A O 1
ATOM 795 N N . ASP A 1 105 ? 5.947 2.386 -15.972 1.00 79.75 105 ASP A N 1
ATOM 796 C CA . ASP A 1 105 ? 6.594 2.926 -17.179 1.00 79.75 105 ASP A CA 1
ATOM 797 C C . ASP A 1 105 ? 5.709 2.757 -18.426 1.00 79.75 105 ASP A C 1
ATOM 799 O O . ASP A 1 105 ? 6.054 2.066 -19.392 1.00 79.75 105 ASP A O 1
ATOM 803 N N . ARG A 1 106 ? 4.510 3.339 -18.392 1.00 70.94 106 ARG A N 1
ATOM 804 C CA . ARG A 1 106 ? 3.543 3.313 -19.489 1.00 70.94 106 ARG A CA 1
ATOM 805 C C . ARG A 1 106 ? 3.033 4.718 -19.758 1.00 70.94 106 ARG A C 1
ATOM 807 O O . ARG A 1 106 ? 2.719 5.478 -18.847 1.00 70.94 106 ARG A O 1
ATOM 814 N N . THR A 1 107 ? 2.880 5.032 -21.036 1.00 57.78 107 THR A N 1
ATOM 815 C CA . THR A 1 107 ? 2.305 6.279 -21.543 1.00 57.78 107 THR A CA 1
ATOM 816 C C . THR A 1 107 ? 0.780 6.272 -21.406 1.00 57.78 107 THR A C 1
ATOM 818 O O . THR A 1 107 ? 0.053 6.313 -22.392 1.00 57.78 107 THR A O 1
ATOM 821 N N . HIS A 1 108 ? 0.260 6.203 -20.179 1.00 61.62 108 HIS A N 1
ATOM 822 C CA . HIS A 1 108 ? -1.148 6.509 -19.926 1.00 61.62 108 HIS A CA 1
ATOM 823 C C . HIS A 1 108 ? -1.245 7.825 -19.157 1.00 61.62 108 HIS A C 1
ATOM 825 O O . HIS A 1 108 ? -1.114 7.868 -17.934 1.00 61.62 108 HIS A O 1
ATOM 831 N N . ALA A 1 109 ? -1.458 8.918 -19.890 1.00 61.66 109 ALA A N 1
ATOM 832 C CA . ALA A 1 109 ? -1.673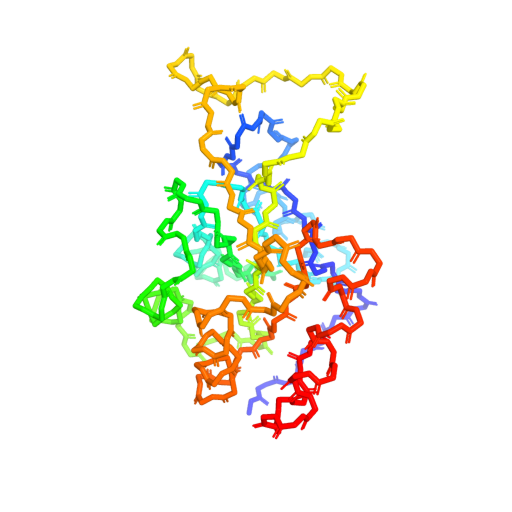 10.222 -19.285 1.00 61.66 109 ALA A CA 1
ATOM 833 C C . ALA A 1 109 ? -3.055 10.247 -18.617 1.00 61.66 109 ALA A C 1
ATOM 835 O O . ALA A 1 109 ? -4.090 10.161 -19.277 1.00 61.66 109 ALA A O 1
ATOM 836 N N . CYS A 1 110 ? -3.081 10.360 -17.291 1.00 68.69 110 CYS A N 1
ATOM 837 C CA . CYS A 1 110 ? -4.321 10.572 -16.558 1.00 68.69 110 CYS A CA 1
ATOM 838 C C . CYS A 1 110 ? -4.897 11.954 -16.915 1.00 68.69 110 CYS A C 1
ATOM 840 O O . CYS A 1 110 ? -4.295 12.970 -16.585 1.00 68.69 110 CYS A O 1
ATOM 842 N N . GLY A 1 111 ? -6.085 11.998 -17.528 1.00 70.25 111 GLY A N 1
ATOM 843 C CA . GLY A 1 111 ? -6.757 13.251 -17.909 1.00 70.25 111 GLY A CA 1
ATOM 844 C C . GLY A 1 111 ? -7.354 14.059 -16.747 1.00 70.25 111 GLY A C 1
ATOM 845 O O . GLY A 1 111 ? -7.889 15.144 -16.960 1.00 70.25 111 GLY A O 1
ATOM 846 N N . LEU A 1 112 ? -7.293 13.548 -15.514 1.00 78.38 112 LEU A N 1
ATOM 847 C CA . LEU A 1 112 ? -7.768 14.272 -14.335 1.00 78.38 112 LEU A CA 1
ATOM 848 C C . LEU A 1 112 ? -6.753 15.334 -13.909 1.00 78.38 112 LEU A C 1
ATOM 850 O O . LEU A 1 112 ? -5.585 15.022 -13.681 1.00 78.38 112 LEU A O 1
ATOM 854 N N . SER A 1 113 ? -7.231 16.561 -13.697 1.00 78.25 113 SER A N 1
ATOM 855 C CA . SER A 1 113 ? -6.442 17.595 -13.029 1.00 78.25 113 SER A CA 1
ATOM 856 C C . SER A 1 113 ? -6.190 17.194 -11.576 1.00 78.25 113 SER A C 1
ATOM 858 O O . SER A 1 113 ? -7.120 16.863 -10.834 1.00 78.25 113 SER A O 1
ATOM 860 N N . ARG A 1 114 ? -4.919 17.180 -11.171 1.00 86.75 114 ARG A N 1
ATOM 861 C CA . ARG A 1 114 ? -4.493 16.800 -9.823 1.00 86.75 114 ARG A CA 1
ATOM 862 C C . ARG A 1 114 ? -3.444 17.782 -9.328 1.00 86.75 114 ARG A C 1
ATOM 864 O O . ARG A 1 114 ? -2.525 18.135 -10.059 1.00 86.75 114 ARG A O 1
ATOM 871 N N . VAL A 1 115 ? -3.570 18.188 -8.070 1.00 92.50 115 VAL A N 1
ATOM 872 C CA . VAL A 1 115 ? -2.612 19.085 -7.415 1.00 92.50 115 VAL A CA 1
ATOM 873 C C . VAL A 1 115 ? -1.609 18.236 -6.634 1.00 92.50 115 VAL A C 1
ATOM 875 O O . VAL A 1 115 ? -2.056 17.463 -5.777 1.00 92.50 115 VAL A O 1
ATOM 878 N N . PRO A 1 116 ? -0.290 18.351 -6.890 1.00 94.75 116 PRO A N 1
ATOM 879 C CA . PRO A 1 116 ? 0.724 17.680 -6.084 1.00 94.75 116 PRO A CA 1
ATOM 880 C C . PRO A 1 116 ? 0.559 17.997 -4.596 1.00 94.75 116 PRO A C 1
ATOM 882 O O . PRO A 1 116 ? 0.209 19.117 -4.214 1.00 94.75 116 PRO A O 1
ATOM 885 N N . PHE A 1 117 ? 0.780 17.004 -3.738 1.00 95.31 117 PHE A N 1
ATOM 886 C CA . PHE A 1 117 ? 0.634 17.194 -2.292 1.00 95.31 117 PHE A CA 1
ATOM 887 C C . PHE A 1 117 ? 1.673 18.172 -1.727 1.00 95.31 117 PHE A C 1
ATOM 889 O O . PHE A 1 117 ? 1.327 19.040 -0.925 1.00 95.31 117 PHE A O 1
ATOM 896 N N . HIS A 1 118 ? 2.920 18.055 -2.188 1.00 95.75 118 HIS A N 1
ATOM 897 C CA . HIS A 1 118 ? 4.064 18.837 -1.730 1.00 95.75 118 HIS A CA 1
ATOM 898 C C . HIS A 1 118 ? 4.679 19.632 -2.898 1.00 95.75 118 HIS A C 1
ATOM 900 O O . HIS A 1 118 ? 4.778 19.081 -3.991 1.00 95.75 118 HIS A O 1
ATOM 906 N N . PRO A 1 119 ? 5.128 20.890 -2.707 1.00 94.69 119 PRO A N 1
ATOM 907 C CA . PRO A 1 119 ? 5.659 21.723 -3.797 1.00 94.69 119 PRO A CA 1
ATOM 908 C C . PRO A 1 119 ? 6.937 21.178 -4.450 1.00 94.69 119 PRO A C 1
ATOM 910 O O . PRO A 1 119 ? 7.199 21.481 -5.606 1.00 94.69 119 PRO A O 1
ATOM 913 N N . LEU A 1 120 ? 7.724 20.378 -3.723 1.00 94.88 120 LEU A N 1
ATOM 914 C CA . LEU A 1 120 ? 8.924 19.715 -4.262 1.00 94.88 120 LEU A CA 1
ATOM 915 C C . LEU A 1 120 ? 8.629 18.379 -4.959 1.00 94.88 120 LEU A C 1
ATOM 917 O O . LEU A 1 120 ? 9.547 17.734 -5.454 1.00 94.88 120 LEU A O 1
ATOM 921 N N . LEU A 1 121 ? 7.379 17.919 -4.936 1.00 92.94 121 LEU A N 1
ATOM 922 C CA . LEU A 1 121 ? 7.006 16.665 -5.562 1.00 92.94 121 LEU A CA 1
ATOM 923 C C . LEU A 1 121 ? 6.602 16.926 -7.012 1.00 92.94 121 LEU A C 1
ATOM 925 O O . LEU A 1 121 ? 5.606 17.602 -7.264 1.00 92.94 121 LEU A O 1
ATOM 929 N N . ASP A 1 122 ? 7.327 16.311 -7.940 1.00 91.94 122 ASP A N 1
ATOM 930 C CA . ASP A 1 122 ? 6.940 16.217 -9.343 1.00 91.94 122 ASP A CA 1
ATOM 931 C C . ASP A 1 122 ? 6.515 14.773 -9.667 1.00 91.94 122 ASP A C 1
ATOM 933 O O . ASP A 1 122 ? 7.371 13.905 -9.851 1.00 91.94 122 ASP A O 1
ATOM 937 N N . PRO A 1 123 ? 5.199 14.478 -9.727 1.00 89.25 123 PRO A N 1
ATOM 938 C CA . PRO A 1 123 ? 4.711 13.144 -10.062 1.00 89.25 123 PRO A CA 1
ATOM 939 C C . PRO A 1 123 ? 5.139 12.655 -11.451 1.00 89.25 123 PRO A C 1
ATOM 941 O O . PRO A 1 123 ? 5.203 11.445 -11.653 1.00 89.25 123 PRO A O 1
ATOM 944 N N . ALA A 1 124 ? 5.410 13.559 -12.399 1.00 87.38 124 ALA A N 1
ATOM 945 C CA . ALA A 1 124 ? 5.825 13.191 -13.751 1.00 87.38 124 ALA A CA 1
ATOM 946 C C . ALA A 1 124 ? 7.300 12.761 -13.812 1.00 87.38 124 ALA A C 1
ATOM 948 O O . ALA A 1 124 ? 7.676 12.017 -14.714 1.00 87.38 124 ALA A O 1
ATOM 949 N N . ALA A 1 125 ? 8.115 13.185 -12.843 1.00 89.56 125 ALA A N 1
ATOM 950 C CA . ALA A 1 125 ? 9.524 12.811 -12.731 1.00 89.56 125 ALA A CA 1
ATOM 951 C C . ALA A 1 125 ? 9.753 11.481 -11.988 1.00 89.56 125 ALA A C 1
ATOM 953 O O . ALA A 1 125 ? 10.896 11.055 -11.822 1.00 89.56 125 ALA A O 1
ATOM 954 N N . LEU A 1 126 ? 8.694 10.827 -11.501 1.00 91.12 126 LEU A N 1
ATOM 955 C CA . LEU A 1 126 ? 8.832 9.581 -10.754 1.00 91.12 126 LEU A CA 1
ATOM 956 C C . LEU A 1 126 ? 9.134 8.400 -11.669 1.00 91.12 126 LEU A C 1
ATOM 958 O O . LEU A 1 126 ? 8.444 8.162 -12.655 1.00 91.12 126 LEU A O 1
ATOM 962 N N . THR A 1 127 ? 10.123 7.606 -11.266 1.00 92.69 127 THR A N 1
ATOM 963 C CA . THR A 1 127 ? 10.439 6.322 -11.892 1.00 92.69 127 THR A CA 1
ATOM 964 C C . THR A 1 127 ? 9.278 5.349 -11.712 1.00 92.69 127 THR A C 1
ATOM 966 O O . THR A 1 127 ? 8.863 5.064 -10.581 1.00 92.69 127 THR A O 1
ATOM 969 N N . GLY A 1 128 ? 8.753 4.839 -12.824 1.00 92.31 128 GLY A N 1
ATOM 970 C CA . GLY A 1 128 ? 7.797 3.749 -12.805 1.00 92.31 128 GLY A CA 1
ATOM 971 C C . GLY A 1 128 ? 8.485 2.410 -12.579 1.00 92.31 128 GLY A C 1
ATOM 972 O O . GLY A 1 128 ? 9.693 2.259 -12.738 1.00 92.31 128 GLY A O 1
ATOM 973 N N . LEU A 1 129 ? 7.704 1.421 -12.159 1.00 94.25 129 LEU A N 1
ATOM 974 C CA . LEU A 1 129 ? 8.159 0.037 -12.093 1.00 94.25 129 LEU A CA 1
ATOM 975 C C . LEU A 1 129 ? 7.349 -0.834 -13.036 1.00 94.25 129 LEU A C 1
ATOM 977 O O . LEU A 1 129 ? 6.182 -0.565 -13.330 1.00 94.25 129 LEU A O 1
ATOM 981 N N . ARG A 1 130 ? 7.986 -1.908 -13.489 1.00 93.00 130 ARG A N 1
ATOM 982 C CA . ARG A 1 130 ? 7.372 -2.937 -14.318 1.00 93.00 130 ARG A CA 1
ATOM 983 C C . ARG A 1 130 ? 7.219 -4.210 -13.503 1.00 93.00 130 ARG A C 1
ATOM 985 O O . ARG A 1 130 ? 8.101 -4.568 -12.729 1.00 93.00 130 ARG A O 1
ATOM 992 N N . VAL A 1 131 ? 6.089 -4.880 -13.690 1.00 96.06 131 VAL A N 1
ATOM 993 C CA . VAL A 1 131 ? 5.825 -6.204 -13.104 1.00 96.06 131 VAL A CA 1
ATOM 994 C C . VAL A 1 131 ? 6.220 -7.334 -14.056 1.00 96.06 131 VAL A C 1
ATOM 996 O O . VAL A 1 131 ? 6.398 -8.464 -13.616 1.00 96.06 131 VAL A O 1
ATOM 999 N N . ALA A 1 132 ? 6.399 -7.021 -15.340 1.00 95.69 132 ALA A N 1
ATOM 1000 C CA . ALA A 1 132 ? 6.854 -7.940 -16.370 1.00 95.69 132 ALA A CA 1
ATOM 1001 C C . ALA A 1 132 ? 7.982 -7.322 -17.209 1.00 95.69 132 ALA A C 1
ATOM 1003 O O . ALA A 1 132 ? 8.067 -6.099 -17.353 1.00 95.69 132 ALA A O 1
ATOM 1004 N N . ASP A 1 133 ? 8.844 -8.175 -17.751 1.00 94.19 133 ASP A N 1
ATOM 1005 C 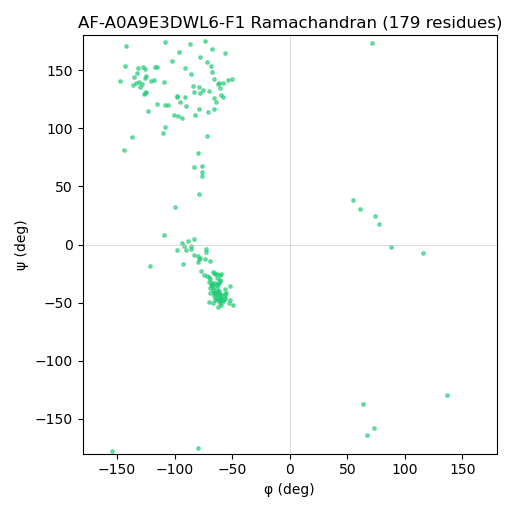CA . ASP A 1 133 ? 9.902 -7.794 -18.680 1.00 94.19 133 ASP A CA 1
ATOM 1006 C C . ASP A 1 133 ? 9.376 -7.589 -20.117 1.00 94.19 133 ASP A C 1
ATOM 1008 O O . ASP A 1 133 ? 8.173 -7.639 -20.385 1.00 94.19 133 ASP A O 1
ATOM 1012 N N . GLU A 1 134 ? 10.286 -7.333 -21.058 1.00 90.94 134 GLU A N 1
ATOM 1013 C CA . GLU A 1 134 ? 9.955 -7.106 -22.472 1.00 90.94 134 GLU A CA 1
ATOM 1014 C C . GLU A 1 134 ? 9.377 -8.345 -23.174 1.00 90.94 134 GLU A C 1
ATOM 1016 O O . GLU A 1 134 ? 8.626 -8.206 -24.138 1.00 90.94 134 GLU A O 1
ATOM 1021 N N . SER A 1 135 ? 9.679 -9.551 -22.679 1.00 93.94 135 SER A N 1
ATOM 1022 C CA . SER A 1 135 ? 9.081 -10.801 -23.166 1.00 93.94 135 SER A CA 1
ATOM 1023 C C . SER A 1 135 ? 7.673 -11.033 -22.604 1.00 93.94 135 SER A C 1
ATOM 1025 O O . SER A 1 135 ? 6.928 -11.894 -23.079 1.00 93.94 135 SER A O 1
ATOM 1027 N N . GLY A 1 136 ? 7.297 -10.253 -21.589 1.00 92.75 136 GLY A N 1
ATOM 1028 C CA . GLY A 1 136 ? 6.058 -10.383 -20.844 1.00 92.75 136 GLY A CA 1
ATOM 1029 C C . GLY A 1 136 ? 6.149 -11.340 -19.651 1.00 92.75 136 GLY A C 1
ATOM 1030 O O . GLY A 1 136 ? 5.169 -11.470 -18.913 1.00 92.75 136 GLY A O 1
ATOM 1031 N N . ALA A 1 137 ? 7.285 -11.992 -19.411 1.00 96.69 137 ALA A N 1
ATOM 1032 C CA . ALA A 1 137 ? 7.469 -12.797 -18.210 1.00 96.69 137 ALA A CA 1
ATOM 1033 C C . ALA A 1 137 ? 7.468 -11.901 -16.963 1.00 96.69 137 ALA A C 1
ATOM 1035 O O . ALA A 1 137 ? 7.972 -10.778 -17.001 1.00 96.69 137 ALA A O 1
ATOM 1036 N N . LEU A 1 138 ? 6.886 -12.376 -15.856 1.00 97.94 138 LEU A N 1
ATOM 1037 C CA . LEU A 1 138 ? 6.944 -11.634 -14.596 1.00 97.94 138 LEU A CA 1
ATOM 1038 C C . LEU A 1 138 ? 8.397 -11.503 -14.140 1.00 97.94 138 LEU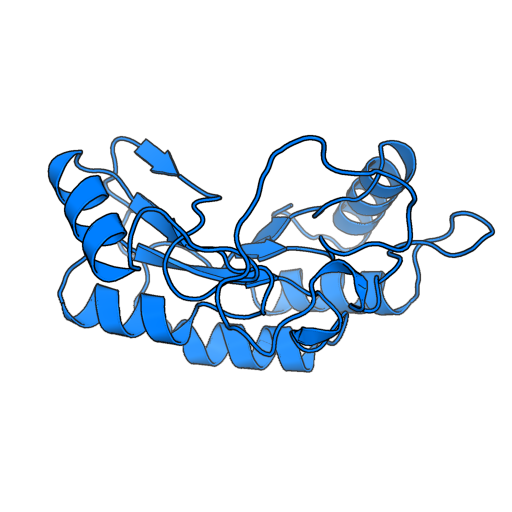 A C 1
ATOM 1040 O O . LEU A 1 138 ? 9.171 -12.460 -14.203 1.00 97.94 138 LEU A O 1
ATOM 1044 N N . VAL A 1 139 ? 8.768 -10.320 -13.653 1.00 97.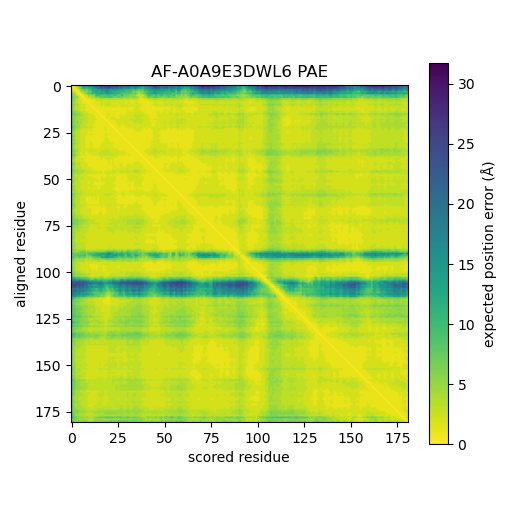75 139 VAL A N 1
ATOM 1045 C CA . VAL A 1 139 ? 10.128 -10.110 -13.144 1.00 97.75 139 VAL A CA 1
ATOM 1046 C C . VAL A 1 139 ? 10.349 -10.943 -11.870 1.00 97.75 139 VAL A C 1
ATOM 1048 O O . VAL A 1 139 ? 9.408 -11.108 -11.086 1.00 97.75 139 VAL A O 1
ATOM 1051 N N . PRO A 1 140 ? 11.577 -11.427 -11.589 1.00 98.06 140 PRO A N 1
ATOM 1052 C CA . PRO A 1 140 ? 11.851 -12.281 -10.426 1.00 98.06 140 PRO A CA 1
ATOM 1053 C C . PRO A 1 140 ? 11.357 -11.706 -9.090 1.00 98.06 140 PRO A C 1
ATOM 1055 O O . PRO A 1 140 ? 10.825 -12.439 -8.255 1.00 98.06 140 PRO A O 1
ATOM 1058 N N . ALA A 1 141 ? 11.443 -10.382 -8.933 1.00 98.06 141 ALA A N 1
ATOM 1059 C CA . ALA A 1 141 ? 10.978 -9.672 -7.746 1.00 98.06 141 ALA A CA 1
ATOM 1060 C C . ALA A 1 141 ? 9.468 -9.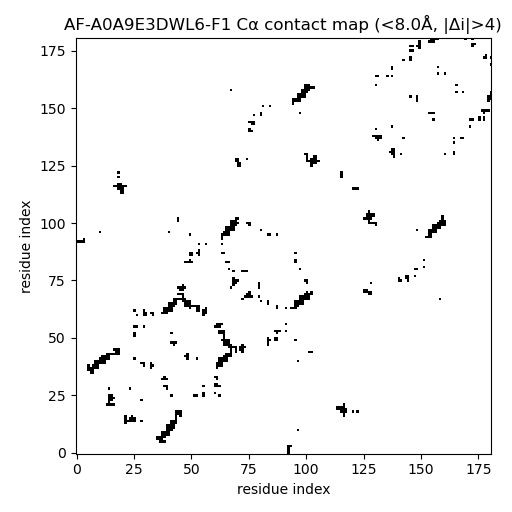842 -7.481 1.00 98.06 141 ALA A C 1
ATOM 1062 O O . ALA A 1 141 ? 9.048 -9.878 -6.329 1.00 98.06 141 ALA A O 1
ATOM 1063 N N . VAL A 1 142 ? 8.629 -10.008 -8.513 1.00 98.19 142 VAL A N 1
ATOM 1064 C CA . VAL A 1 142 ? 7.189 -10.267 -8.318 1.00 98.19 142 VAL A CA 1
ATOM 1065 C C . VAL A 1 142 ? 6.969 -11.636 -7.676 1.00 98.19 142 VAL A C 1
ATOM 1067 O O . VAL A 1 142 ? 6.141 -11.760 -6.778 1.00 98.19 142 VAL A O 1
ATOM 1070 N N . HIS A 1 143 ? 7.745 -12.653 -8.056 1.00 98.38 143 HIS A N 1
ATOM 1071 C CA . HIS A 1 143 ? 7.665 -13.970 -7.421 1.00 98.38 143 HIS A CA 1
ATOM 1072 C C . HIS A 1 143 ? 8.121 -13.941 -5.956 1.00 98.38 143 HIS A C 1
ATOM 1074 O O . HIS A 1 143 ? 7.570 -14.664 -5.126 1.00 98.38 143 HIS A O 1
ATOM 1080 N N . GLU A 1 144 ? 9.108 -13.109 -5.619 1.00 98.38 144 GLU A N 1
ATOM 1081 C CA . GLU A 1 144 ? 9.509 -12.869 -4.227 1.00 98.38 144 GLU A CA 1
ATOM 1082 C C . GLU A 1 144 ? 8.403 -12.176 -3.430 1.00 98.38 144 GLU A C 1
ATOM 1084 O O . GLU A 1 144 ? 8.082 -12.621 -2.330 1.00 98.38 144 GLU A O 1
ATOM 1089 N N . VAL A 1 145 ? 7.762 -11.158 -4.011 1.00 98.38 145 VAL A N 1
ATOM 1090 C CA . VAL A 1 145 ? 6.608 -10.470 -3.412 1.00 98.38 145 VAL A CA 1
ATOM 1091 C C . VAL A 1 145 ? 5.438 -11.429 -3.183 1.00 98.38 145 VAL A C 1
ATOM 1093 O O . VAL A 1 145 ? 4.839 -11.387 -2.115 1.00 98.38 145 VAL A O 1
ATOM 1096 N N . LEU A 1 146 ? 5.130 -12.318 -4.133 1.00 98.44 146 LEU A N 1
ATOM 1097 C CA . LEU A 1 146 ? 4.066 -13.322 -3.986 1.00 98.44 146 LEU A CA 1
ATOM 1098 C C . LEU A 1 146 ? 4.340 -14.278 -2.816 1.00 98.44 146 LEU A C 1
ATOM 1100 O O . LEU A 1 146 ? 3.464 -14.496 -1.977 1.00 98.44 146 LEU A O 1
ATOM 1104 N N . ARG A 1 147 ? 5.572 -14.798 -2.713 1.00 98.25 147 ARG A N 1
ATOM 1105 C CA . ARG A 1 147 ? 5.986 -15.648 -1.583 1.00 98.25 147 ARG A CA 1
ATOM 1106 C C . ARG A 1 147 ? 5.915 -14.896 -0.258 1.00 98.25 147 ARG A C 1
ATOM 1108 O O . ARG A 1 147 ? 5.337 -15.411 0.692 1.00 98.25 147 ARG A O 1
ATOM 1115 N N . ALA A 1 148 ? 6.434 -13.670 -0.212 1.00 98.12 148 ALA A N 1
ATOM 1116 C CA . ALA A 1 148 ? 6.377 -12.836 0.982 1.00 98.12 148 ALA A CA 1
ATOM 1117 C C . ALA A 1 148 ? 4.934 -12.525 1.391 1.00 98.12 148 ALA A C 1
ATOM 1119 O O . ALA A 1 148 ? 4.617 -12.565 2.574 1.00 98.12 148 ALA A O 1
ATOM 1120 N N . ALA A 1 149 ? 4.042 -12.259 0.433 1.00 98.06 149 ALA A N 1
ATOM 1121 C CA . ALA A 1 149 ? 2.645 -11.978 0.726 1.00 98.06 149 ALA A CA 1
ATOM 1122 C C . ALA A 1 149 ? 1.945 -13.177 1.383 1.00 98.06 149 ALA A C 1
ATOM 1124 O O . ALA A 1 149 ? 1.221 -13.008 2.367 1.00 98.06 149 ALA A O 1
ATOM 1125 N N . ARG A 1 150 ? 2.222 -14.386 0.881 1.00 97.44 150 ARG A N 1
ATOM 1126 C CA . ARG A 1 150 ? 1.755 -15.643 1.471 1.00 97.44 150 ARG A CA 1
ATOM 1127 C C . ARG A 1 150 ? 2.324 -15.838 2.877 1.00 97.44 150 ARG A C 1
ATOM 1129 O O . ARG A 1 150 ? 1.561 -16.037 3.816 1.00 97.44 150 ARG A O 1
ATOM 1136 N N . ASP A 1 151 ? 3.644 -15.757 3.023 1.00 97.06 151 ASP A N 1
ATOM 1137 C CA . ASP A 1 151 ? 4.340 -16.079 4.275 1.00 97.06 151 ASP A CA 1
ATOM 1138 C C . ASP A 1 151 ? 4.023 -15.065 5.389 1.00 97.06 151 ASP A C 1
ATOM 1140 O O . ASP A 1 151 ? 3.870 -15.438 6.551 1.00 97.06 151 ASP A O 1
ATOM 1144 N N . LEU A 1 152 ? 3.842 -13.789 5.032 1.00 96.06 152 LEU A N 1
ATOM 1145 C CA . LEU A 1 152 ? 3.467 -12.706 5.949 1.00 96.06 152 LEU A CA 1
ATOM 1146 C C . LEU A 1 152 ? 1.946 -12.541 6.106 1.00 96.06 152 LEU A C 1
ATOM 1148 O O . LEU A 1 152 ? 1.500 -11.636 6.811 1.00 96.06 152 LEU A O 1
ATOM 1152 N N . CYS A 1 153 ? 1.140 -13.400 5.472 1.00 94.25 153 CYS A N 1
ATOM 1153 C CA . CYS A 1 153 ? -0.322 -13.408 5.573 1.00 94.25 153 CYS A CA 1
ATOM 1154 C C . CYS A 1 153 ? -0.998 -12.061 5.236 1.00 94.25 153 CYS A C 1
ATOM 1156 O O . CYS A 1 153 ? -1.985 -11.682 5.880 1.00 94.25 153 CYS A O 1
ATOM 1158 N N . VAL A 1 154 ? -0.495 -11.339 4.231 1.00 96.31 154 VAL A N 1
ATOM 1159 C CA . VAL A 1 154 ? -1.084 -10.074 3.746 1.00 96.31 154 VAL A CA 1
ATOM 1160 C C . VAL A 1 154 ? -1.995 -10.318 2.541 1.00 96.31 154 VAL A C 1
ATOM 1162 O O . VAL A 1 154 ? -1.980 -11.388 1.937 1.00 96.31 154 VAL A O 1
ATOM 1165 N N . VAL A 1 155 ? -2.809 -9.325 2.187 1.00 96.94 155 VAL A N 1
ATOM 1166 C CA . VAL A 1 155 ? -3.564 -9.339 0.924 1.00 96.94 155 VAL A CA 1
ATOM 1167 C C . VAL A 1 155 ? -2.718 -8.651 -0.138 1.00 96.94 155 VAL A C 1
ATOM 1169 O O . VAL A 1 155 ? -2.277 -7.526 0.093 1.00 96.94 155 VAL A O 1
ATOM 1172 N N . LEU A 1 156 ? -2.484 -9.290 -1.282 1.00 98.12 156 LEU A N 1
ATOM 1173 C CA . LEU A 1 156 ? -1.846 -8.637 -2.426 1.00 98.12 156 LEU A CA 1
ATOM 1174 C C . LEU A 1 156 ? -2.921 -8.022 -3.333 1.00 98.12 156 LEU A C 1
ATOM 1176 O O . LEU A 1 156 ? -4.033 -8.512 -3.367 1.00 98.12 156 LEU A O 1
ATOM 1180 N N . ALA A 1 157 ? -2.601 -6.953 -4.054 1.00 97.81 157 ALA A N 1
ATOM 1181 C CA . ALA A 1 157 ? -3.446 -6.347 -5.075 1.00 97.81 157 ALA A CA 1
ATOM 1182 C C . ALA A 1 157 ? -2.597 -6.022 -6.311 1.00 97.81 157 ALA A C 1
ATOM 1184 O O . ALA A 1 157 ? -1.442 -5.601 -6.201 1.00 97.81 157 ALA A O 1
ATOM 1185 N N . THR A 1 158 ? -3.172 -6.162 -7.505 1.00 96.50 158 THR A N 1
ATOM 1186 C CA . THR A 1 158 ? -2.436 -6.156 -8.787 1.00 96.50 158 THR A CA 1
ATOM 1187 C C . THR A 1 158 ? -1.901 -4.787 -9.224 1.00 96.50 158 THR A C 1
ATOM 1189 O O . THR A 1 158 ? -1.162 -4.692 -10.205 1.00 96.50 158 THR A O 1
ATOM 1192 N N . GLY A 1 159 ? -2.236 -3.711 -8.509 1.00 94.56 159 GLY A N 1
ATOM 1193 C CA . GLY A 1 159 ? -1.769 -2.364 -8.836 1.00 94.56 159 GLY A CA 1
ATOM 1194 C C . GLY A 1 159 ? -2.290 -1.883 -10.194 1.00 94.56 159 GLY A C 1
ATOM 1195 O O . GLY A 1 159 ? -3.462 -2.061 -10.510 1.00 94.56 159 GLY A O 1
ATOM 1196 N N . HIS A 1 160 ? -1.427 -1.248 -10.992 1.00 94.00 160 HIS A N 1
ATOM 1197 C CA . HIS A 1 160 ? -1.740 -0.820 -12.368 1.00 94.00 160 HIS A CA 1
ATOM 1198 C C . HIS A 1 160 ? -1.197 -1.794 -13.428 1.00 94.00 160 HIS A C 1
ATOM 1200 O O . HIS A 1 160 ? -0.825 -1.378 -14.528 1.00 94.00 160 HIS A O 1
ATOM 1206 N N . ALA A 1 161 ? -1.145 -3.090 -13.110 1.00 93.69 161 ALA A N 1
ATOM 1207 C CA . ALA A 1 161 ? -0.903 -4.129 -14.103 1.00 93.69 161 ALA A CA 1
ATOM 1208 C C . ALA A 1 161 ? -1.966 -4.077 -15.217 1.00 93.69 161 ALA A C 1
ATOM 1210 O O . ALA A 1 161 ? -3.157 -3.869 -14.968 1.00 93.69 161 ALA A O 1
ATOM 1211 N N . ASN A 1 162 ? -1.538 -4.258 -16.466 1.00 92.69 162 ASN A N 1
ATOM 1212 C CA . ASN A 1 162 ? -2.459 -4.401 -17.590 1.00 92.69 162 ASN A CA 1
ATOM 1213 C C . ASN A 1 162 ? -3.140 -5.785 -17.574 1.00 92.69 162 ASN A C 1
ATOM 1215 O O . ASN A 1 162 ? -2.793 -6.648 -16.776 1.00 92.69 162 ASN A O 1
ATOM 1219 N N . ARG A 1 163 ? -4.083 -6.027 -18.493 1.00 94.25 163 ARG A N 1
ATOM 1220 C CA . ARG A 1 163 ? -4.814 -7.303 -18.591 1.00 94.25 163 ARG A CA 1
ATOM 1221 C C . ARG A 1 163 ? -3.911 -8.547 -18.581 1.00 94.25 163 ARG A C 1
ATOM 1223 O O . ARG A 1 163 ? -4.177 -9.468 -17.821 1.00 94.25 163 ARG A O 1
ATOM 1230 N N . GLU A 1 164 ? -2.895 -8.602 -19.436 1.00 94.88 164 GLU A N 1
ATOM 1231 C CA . GLU A 1 164 ? -2.001 -9.762 -19.557 1.00 94.88 164 GLU A CA 1
ATOM 1232 C C . GLU A 1 164 ? -1.109 -9.927 -18.328 1.00 94.88 164 GLU A C 1
ATOM 1234 O O . GLU A 1 164 ? -0.946 -11.039 -17.834 1.00 94.88 164 GLU A O 1
ATOM 1239 N N . GLU A 1 165 ? -0.574 -8.822 -17.802 1.00 96.00 165 GLU A N 1
ATOM 1240 C CA . GLU A 1 165 ? 0.208 -8.831 -16.560 1.00 96.00 165 GLU A CA 1
ATOM 1241 C C . GLU A 1 165 ? -0.639 -9.334 -15.388 1.00 96.00 165 GLU A C 1
ATOM 1243 O O . GLU A 1 165 ? -0.191 -10.197 -14.642 1.00 96.00 165 GLU A O 1
ATOM 1248 N N . THR A 1 166 ? -1.876 -8.852 -15.259 1.00 97.06 166 THR A N 1
ATOM 1249 C CA . THR A 1 166 ? -2.818 -9.282 -14.222 1.00 97.06 166 THR A CA 1
ATOM 1250 C C . THR A 1 166 ? -3.100 -10.776 -14.306 1.00 97.06 166 THR A C 1
ATOM 1252 O O . THR A 1 166 ? -3.033 -11.448 -13.284 1.00 97.06 166 THR A O 1
ATOM 1255 N N . LEU A 1 167 ? -3.365 -11.319 -15.500 1.00 97.38 167 LEU A N 1
ATOM 1256 C CA . LEU A 1 167 ? -3.590 -12.761 -15.662 1.00 97.38 167 LEU A CA 1
ATOM 1257 C C . LEU A 1 167 ? -2.357 -13.573 -15.247 1.00 97.38 167 LEU A C 1
ATOM 1259 O O . LEU A 1 167 ? -2.488 -14.518 -14.479 1.00 97.38 167 LEU A O 1
ATOM 1263 N N . ARG A 1 168 ? -1.153 -13.146 -15.646 1.00 97.81 168 ARG A N 1
ATOM 1264 C CA . ARG A 1 168 ? 0.095 -13.804 -15.222 1.00 97.81 168 ARG A CA 1
ATOM 1265 C C . ARG A 1 168 ? 0.323 -13.721 -13.712 1.00 97.81 168 ARG A C 1
ATOM 1267 O O . ARG A 1 168 ? 0.818 -14.677 -13.127 1.00 97.81 168 ARG A O 1
ATOM 1274 N N . ILE A 1 169 ? -0.021 -12.596 -13.078 1.00 98.19 169 ILE A N 1
ATOM 1275 C CA . ILE A 1 169 ? 0.052 -12.442 -11.616 1.00 98.19 169 ILE A CA 1
ATOM 1276 C C . ILE A 1 169 ? -0.917 -13.408 -10.932 1.00 98.19 169 ILE A C 1
ATOM 1278 O O . ILE A 1 169 ? -0.533 -14.029 -9.947 1.00 98.19 169 ILE A O 1
ATOM 1282 N N . VAL A 1 170 ? -2.142 -13.550 -11.449 1.00 97.88 170 VAL A N 1
ATOM 1283 C CA . VAL A 1 170 ? -3.138 -14.501 -10.928 1.00 97.88 170 VAL A CA 1
ATOM 1284 C C . VAL A 1 170 ? -2.618 -15.933 -11.035 1.00 97.88 170 VAL A C 1
ATOM 1286 O O . VAL A 1 170 ? -2.610 -16.636 -10.027 1.00 97.88 170 VAL A O 1
ATOM 1289 N N . ASP A 1 171 ? -2.122 -16.341 -12.204 1.00 97.81 171 ASP A N 1
ATOM 1290 C CA . ASP A 1 171 ? -1.565 -17.684 -12.410 1.00 97.81 171 ASP A CA 1
ATOM 1291 C C . ASP A 1 171 ? -0.392 -17.947 -11.447 1.00 97.81 171 ASP A C 1
ATOM 1293 O O . ASP A 1 171 ? -0.381 -18.936 -10.715 1.00 97.81 171 ASP A O 1
ATOM 1297 N N . ALA A 1 172 ? 0.551 -17.003 -11.345 1.00 97.94 172 ALA A N 1
ATOM 1298 C CA . ALA A 1 172 ? 1.694 -17.118 -10.440 1.00 97.94 172 ALA A CA 1
ATOM 1299 C C . ALA A 1 172 ? 1.295 -17.117 -8.952 1.00 97.94 172 ALA A C 1
ATOM 1301 O O . ALA A 1 172 ? 1.953 -17.767 -8.134 1.00 97.94 172 ALA A O 1
ATOM 1302 N N . ALA A 1 173 ? 0.237 -16.392 -8.578 1.00 97.75 173 ALA A N 1
ATOM 1303 C CA . ALA A 1 173 ? -0.302 -16.404 -7.223 1.00 97.75 173 ALA A CA 1
ATOM 1304 C C . ALA A 1 173 ? -0.866 -17.786 -6.877 1.00 97.75 173 ALA A C 1
ATOM 1306 O O . ALA A 1 173 ? -0.488 -18.341 -5.842 1.00 97.75 173 ALA A O 1
ATOM 1307 N N . VAL A 1 174 ? -1.669 -18.370 -7.773 1.00 97.00 174 VAL A N 1
ATOM 1308 C CA . VAL A 1 174 ? -2.203 -19.734 -7.630 1.00 97.00 174 VAL A CA 1
ATOM 1309 C C . VAL A 1 174 ? -1.067 -20.752 -7.499 1.00 97.00 174 VAL A C 1
ATOM 1311 O O . VAL A 1 174 ? -1.058 -21.520 -6.537 1.00 97.00 174 VAL A O 1
ATOM 1314 N N . ASP A 1 175 ? -0.062 -20.700 -8.377 1.00 96.94 175 ASP A N 1
ATOM 1315 C CA . ASP A 1 175 ? 1.093 -21.611 -8.351 1.00 96.94 175 ASP A CA 1
ATOM 1316 C C . ASP A 1 175 ? 1.919 -21.493 -7.059 1.00 96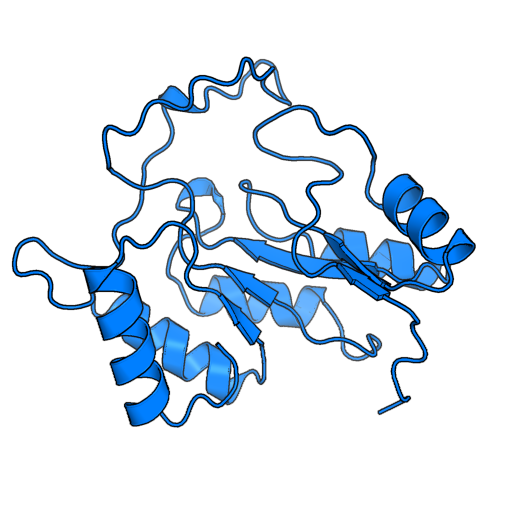.94 175 ASP A C 1
ATOM 1318 O O . ASP A 1 175 ? 2.475 -22.473 -6.560 1.00 96.94 175 ASP A O 1
ATOM 1322 N N . SER A 1 176 ? 1.998 -20.289 -6.485 1.00 94.62 176 SER A N 1
ATOM 1323 C CA . SER A 1 176 ? 2.699 -20.038 -5.219 1.00 94.62 176 SER A CA 1
ATOM 1324 C C . SER A 1 176 ? 1.900 -20.438 -3.969 1.00 94.62 176 SER A C 1
ATOM 1326 O O . SER A 1 176 ? 2.455 -20.441 -2.862 1.00 94.62 176 SER A O 1
ATOM 1328 N N . GLY A 1 177 ? 0.616 -20.775 -4.135 1.00 96.12 177 GLY A N 1
ATOM 1329 C CA . GLY A 1 177 ? -0.323 -21.041 -3.047 1.00 96.12 177 GLY A CA 1
ATOM 1330 C C . GLY A 1 177 ? -0.780 -19.784 -2.300 1.00 96.12 177 GLY A C 1
ATOM 1331 O O . GLY A 1 177 ? -1.143 -19.878 -1.129 1.00 96.12 177 GLY A O 1
ATOM 1332 N N . LEU A 1 178 ? -0.731 -18.608 -2.933 1.00 96.31 178 LEU A N 1
ATOM 1333 C CA . LEU A 1 178 ? -1.292 -17.378 -2.378 1.00 96.31 178 LEU A CA 1
ATOM 1334 C C . LEU A 1 178 ? -2.814 -17.377 -2.575 1.00 96.31 178 LEU A C 1
ATOM 1336 O O . LEU A 1 178 ? -3.304 -17.336 -3.699 1.00 96.31 178 LEU A O 1
ATOM 1340 N N . ASP A 1 179 ? -3.564 -17.384 -1.473 1.00 92.69 179 ASP A N 1
ATOM 1341 C CA . ASP A 1 179 ? -5.033 -17.442 -1.464 1.00 92.69 179 ASP A CA 1
ATOM 1342 C C . ASP A 1 179 ? -5.708 -16.056 -1.408 1.00 92.69 179 ASP A C 1
ATOM 1344 O O . ASP A 1 179 ? -6.935 -15.964 -1.320 1.00 92.69 179 ASP A O 1
ATOM 1348 N N . ARG A 1 180 ? -4.915 -14.973 -1.410 1.00 92.25 180 ARG A N 1
ATOM 1349 C CA . ARG A 1 180 ? -5.362 -13.584 -1.192 1.00 92.25 180 ARG A CA 1
ATOM 1350 C C . ARG A 1 180 ? -4.694 -12.625 -2.176 1.00 92.25 180 ARG A C 1
ATOM 1352 O O . ARG A 1 180 ? -3.612 -12.099 -1.901 1.00 92.25 180 ARG A O 1
ATOM 1359 N N . LEU A 1 181 ? -5.380 -12.394 -3.292 1.00 91.62 181 LEU A N 1
ATOM 1360 C CA . LEU A 1 181 ? -5.019 -11.470 -4.369 1.00 91.62 181 LEU A CA 1
ATOM 1361 C C . LEU A 1 181 ? -6.201 -10.548 -4.716 1.00 91.62 181 LEU A C 1
ATOM 1363 O O . LEU A 1 181 ? -7.353 -10.996 -4.506 1.00 91.62 181 LEU A O 1
#

Nearest PDB structures (foldseek):
  4h9v-assembly1_B  TM=5.303E-01  e=4.375E-02  Geobacillus kaustophilus HTA426
  4h9z-assembly1_B  TM=4.656E-01  e=4.960E-02  Geobacillus kaustophilus HTA426
  4j5n-assembly1_A  TM=4.951E-01  e=6.911E-01  Deinococcus radiodurans
  3qq0-assembly1_B  TM=2.595E-01  e=2.423E+00  Neisseria meningitidis MC58
  7uy1-assembly1_A  TM=2.582E-01  e=3.530E+00  Homo sapiens

Radius of gyration: 16.23 Å; Cα contacts (8 Å, |Δi|>4): 370; chains: 1; bounding box: 33×43×42 Å

pLDDT: mean 93.52, std 8.43, range [52.53, 98.69]

Mean predicted aligned error: 3.83 Å

Sequence (181 aa):
MAELAASVVDLHYHAGPDLYRRRHSVLEAGRHYARLGGWVVVKSHLGSTAASAWEARQEGLPVSGSLTLNHIGGGLDVRTIERAVYQHGDDGPARLVVYLPTVVDRTHACGLSRVPFHPLLDPAALTGLRVADESGALVPAVHEVLRAARDLCVVLATGHANREETLRIVDAAVDSGLDRL

Solvent-accessible surface area (backbone atoms only — not comparable to full-atom values): 9864 Å² total; per-residue (Å²): 130,68,79,73,87,50,83,43,75,43,79,78,37,68,30,34,81,32,66,38,67,45,96,33,43,56,60,56,46,16,57,53,27,49,76,64,42,20,32,38,20,32,36,23,68,55,8,68,28,10,53,65,18,37,57,34,35,76,74,71,29,38,39,31,19,18,34,23,30,13,50,86,32,58,23,78,39,57,69,49,51,53,52,37,51,66,40,37,54,88,84,54,69,58,66,48,39,37,27,39,31,69,44,45,83,61,98,71,82,74,87,68,92,75,54,56,53,46,95,88,56,56,80,88,78,56,65,42,44,72,64,44,50,96,88,60,52,67,38,71,47,53,59,49,42,46,51,44,31,47,76,68,65,35,34,39,39,68,52,63,53,51,76,69,55,41,51,53,48,52,53,53,28,56,78,71,66,36,92,46,106

Foldseek 3Di:
DDALQAPEEAQEAEADDAQFDDPHHQLRVQVVRVVRSHAYEYDHLQFKPQQVQCVSVVVVGRYFMETEQWVNHVHLDLVSVVVNLVSNDPPHNAFYEYEYWQQAPDPDDDPDDTHGPDPPRDSVPGDHDDQADPVRHGDPSLLVVLLSCQVSVHAYHHHPDDPSSVVNSVVSNVVSVNPHD